Protein AF-A0A0K8PUD5-F1 (afdb_monomer)

Structure (mmCIF, N/CA/C/O backbone):
data_AF-A0A0K8PUD5-F1
#
_entry.id   AF-A0A0K8PUD5-F1
#
loop_
_atom_site.group_PDB
_atom_site.id
_atom_site.type_symbol
_atom_site.label_atom_id
_atom_site.label_alt_id
_atom_site.label_comp_id
_atom_site.label_asym_id
_atom_site.label_entity_id
_atom_site.label_seq_id
_atom_site.pdbx_PDB_ins_code
_atom_site.Cartn_x
_atom_site.Cartn_y
_atom_site.Cartn_z
_atom_site.occupancy
_atom_site.B_iso_or_equiv
_atom_site.auth_seq_id
_atom_site.auth_comp_id
_atom_site.auth_asym_id
_atom_site.auth_atom_id
_atom_site.pdbx_PDB_model_num
ATOM 1 N N . MET A 1 1 ? -32.420 -7.412 5.680 1.00 35.69 1 MET A N 1
ATOM 2 C CA . MET A 1 1 ? -32.741 -7.818 4.293 1.00 35.69 1 MET A CA 1
ATOM 3 C C . MET A 1 1 ? -31.419 -8.082 3.575 1.00 35.69 1 MET A C 1
ATOM 5 O O . MET A 1 1 ? -30.713 -7.140 3.247 1.00 35.69 1 MET A O 1
ATOM 9 N N . ILE A 1 2 ? -30.996 -9.346 3.476 1.00 44.19 2 ILE A N 1
ATOM 10 C CA . ILE A 1 2 ? -29.705 -9.722 2.874 1.00 44.19 2 ILE A CA 1
ATOM 11 C C . ILE A 1 2 ? -29.891 -9.688 1.358 1.00 44.19 2 ILE A C 1
ATOM 13 O O . ILE A 1 2 ? -30.544 -10.564 0.794 1.00 44.19 2 ILE A O 1
ATOM 17 N N . ALA A 1 3 ? -29.363 -8.659 0.698 1.00 46.91 3 ALA A N 1
ATOM 18 C CA . ALA A 1 3 ? -29.315 -8.616 -0.756 1.00 46.91 3 ALA A CA 1
ATOM 19 C C . ALA A 1 3 ? -28.459 -9.796 -1.248 1.00 46.91 3 ALA A C 1
ATOM 21 O O . ALA A 1 3 ? -27.243 -9.816 -1.041 1.00 46.91 3 ALA A O 1
ATOM 22 N N . ARG A 1 4 ? -29.089 -10.798 -1.876 1.00 49.91 4 ARG A N 1
ATOM 23 C CA . ARG A 1 4 ? -28.382 -11.832 -2.642 1.00 49.91 4 ARG A CA 1
ATOM 24 C C . ARG A 1 4 ? -27.640 -11.129 -3.778 1.00 49.91 4 ARG A C 1
ATOM 26 O O . ARG A 1 4 ? -28.233 -10.798 -4.800 1.00 49.91 4 ARG A O 1
ATOM 33 N N . ARG A 1 5 ? -26.349 -10.858 -3.577 1.00 53.59 5 ARG A N 1
ATOM 34 C CA . ARG A 1 5 ? -25.447 -10.393 -4.633 1.00 53.59 5 ARG A CA 1
ATOM 35 C C . ARG A 1 5 ? -25.451 -11.447 -5.746 1.00 53.59 5 ARG A C 1
ATOM 37 O O . ARG A 1 5 ? -25.218 -12.622 -5.474 1.00 53.59 5 ARG A O 1
ATOM 44 N N . GLY A 1 6 ? -25.814 -11.048 -6.965 1.00 50.56 6 GLY A N 1
ATOM 45 C CA . GLY A 1 6 ? -25.969 -11.968 -8.094 1.00 50.56 6 GLY A CA 1
ATOM 46 C C . GLY A 1 6 ? -24.663 -12.699 -8.449 1.00 50.56 6 GLY A C 1
ATOM 47 O O . GLY A 1 6 ? -23.579 -12.198 -8.127 1.00 50.56 6 GLY A O 1
ATOM 48 N N . PRO A 1 7 ? -24.741 -13.849 -9.147 1.00 56.31 7 PRO A N 1
ATOM 49 C CA . PRO A 1 7 ? -23.586 -14.699 -9.465 1.00 56.31 7 PRO A CA 1
ATOM 50 C C . PRO A 1 7 ? -22.467 -13.947 -10.202 1.00 56.31 7 PRO A C 1
ATOM 52 O O . PRO A 1 7 ? -21.293 -14.203 -9.963 1.00 56.31 7 PRO A O 1
ATOM 55 N N . LEU A 1 8 ? -22.819 -12.935 -10.998 1.00 53.00 8 LEU A N 1
ATOM 56 C CA . LEU A 1 8 ? -21.880 -12.094 -11.746 1.00 53.00 8 LEU A CA 1
ATOM 57 C C . LEU A 1 8 ? -20.898 -11.322 -10.840 1.00 53.00 8 LEU A C 1
ATOM 59 O O . LEU A 1 8 ? -19.728 -11.168 -11.180 1.00 53.00 8 LEU A O 1
ATOM 63 N N . THR A 1 9 ? -21.336 -10.894 -9.650 1.00 57.75 9 THR A N 1
ATOM 64 C CA . THR A 1 9 ? -20.465 -10.178 -8.693 1.00 57.75 9 THR A CA 1
ATOM 65 C C . THR A 1 9 ? -19.500 -11.094 -7.938 1.00 57.75 9 THR A C 1
ATOM 67 O O . THR A 1 9 ? -18.501 -10.612 -7.416 1.00 57.75 9 THR A O 1
ATOM 70 N N . ALA A 1 10 ? -19.772 -12.401 -7.893 1.00 61.88 10 ALA A N 1
ATOM 71 C CA . ALA A 1 10 ? -18.862 -13.401 -7.334 1.00 61.88 10 ALA A CA 1
ATOM 72 C C . ALA A 1 10 ? -17.928 -13.994 -8.404 1.00 61.88 10 ALA A C 1
ATOM 74 O O . ALA A 1 10 ? -16.842 -14.464 -8.085 1.00 61.88 10 ALA A O 1
ATOM 75 N N . GLN A 1 11 ? -18.348 -13.976 -9.672 1.00 76.69 11 GLN A N 1
ATOM 76 C CA . GLN A 1 11 ? -17.588 -14.547 -10.782 1.00 76.69 11 GLN A CA 1
ATOM 77 C C . GLN A 1 11 ? -16.503 -13.610 -11.312 1.00 76.69 11 GLN A C 1
ATOM 79 O O . GLN A 1 11 ? -15.467 -14.096 -11.745 1.00 76.69 11 GLN A O 1
ATOM 84 N N . TRP A 1 12 ? -16.674 -12.282 -11.279 1.00 86.38 12 TRP A N 1
ATOM 85 C CA . TRP A 1 12 ? -15.651 -11.390 -11.851 1.00 86.38 12 TRP A CA 1
ATOM 86 C C . TRP A 1 12 ? -14.292 -11.518 -11.140 1.00 86.38 12 TRP A C 1
ATOM 88 O O . TRP A 1 12 ? -13.259 -11.485 -11.804 1.00 86.38 12 TRP A O 1
ATOM 98 N N . THR A 1 13 ? -14.279 -11.745 -9.820 1.00 87.81 13 THR A N 1
ATOM 99 C CA . THR A 1 13 ? -13.032 -11.894 -9.052 1.00 87.81 13 THR A CA 1
ATOM 100 C C . THR A 1 13 ? -12.272 -13.170 -9.387 1.00 87.81 13 THR A C 1
ATOM 102 O O . THR A 1 13 ? -11.070 -13.224 -9.169 1.00 87.81 13 THR A O 1
ATOM 105 N N . THR A 1 14 ? -12.934 -14.193 -9.934 1.00 88.94 14 THR A N 1
ATOM 106 C CA . THR A 1 14 ? -12.268 -15.414 -10.407 1.00 88.94 14 THR A CA 1
ATOM 107 C C . THR A 1 14 ? -11.989 -15.360 -11.907 1.00 88.94 14 THR A C 1
ATOM 109 O O . THR A 1 14 ? -10.910 -15.753 -12.349 1.00 88.94 14 THR A O 1
ATOM 112 N N . LEU A 1 15 ? -12.914 -14.816 -12.701 1.00 91.19 15 LEU A N 1
ATOM 113 C CA . LEU A 1 15 ? -12.790 -14.713 -14.154 1.00 91.19 15 LEU A CA 1
ATOM 114 C C . LEU A 1 15 ? -11.669 -13.764 -14.582 1.00 91.19 15 LEU A C 1
ATOM 116 O O . LEU A 1 15 ? -10.918 -14.104 -15.490 1.00 91.19 15 LEU A O 1
ATOM 120 N N . VAL A 1 16 ? -11.528 -12.602 -13.938 1.00 93.38 16 VAL A N 1
ATOM 121 C CA . VAL A 1 16 ? -10.537 -11.596 -14.351 1.00 93.38 16 VAL A CA 1
ATOM 122 C C . VAL A 1 16 ? -9.094 -12.081 -14.143 1.00 93.38 16 VAL A C 1
ATOM 124 O O . VAL A 1 16 ? -8.326 -11.995 -15.100 1.00 93.38 16 VAL A O 1
ATOM 127 N N . PRO A 1 17 ? -8.700 -12.668 -12.993 1.00 93.62 17 PRO A N 1
ATOM 128 C CA . PRO A 1 17 ? -7.374 -13.276 -12.855 1.00 93.62 17 PRO A CA 1
ATOM 129 C C . PRO A 1 17 ? -7.138 -14.448 -13.814 1.00 93.62 17 PRO A C 1
ATOM 131 O O . PRO A 1 17 ? -6.045 -14.585 -14.357 1.00 93.62 17 PRO A O 1
ATOM 134 N N . SER A 1 18 ? -8.166 -15.267 -14.068 1.00 93.25 18 SER A N 1
ATOM 135 C CA . SER A 1 18 ? -8.077 -16.368 -15.039 1.00 93.25 18 SER A CA 1
ATOM 136 C C . SER A 1 18 ? -7.794 -15.837 -16.445 1.00 93.25 18 SER A C 1
ATOM 138 O O . SER A 1 18 ? -6.897 -16.319 -17.130 1.00 93.25 18 SER A O 1
ATOM 140 N N . LEU A 1 19 ? -8.530 -14.802 -16.858 1.00 93.62 19 LEU A N 1
ATOM 141 C CA . LEU A 1 19 ? -8.332 -14.117 -18.129 1.00 93.62 19 LEU A CA 1
ATOM 142 C C . LEU A 1 19 ? -6.942 -13.476 -18.205 1.00 93.62 19 LEU A C 1
ATOM 144 O O . LEU A 1 19 ? -6.293 -13.589 -19.239 1.00 93.62 19 LEU A O 1
ATOM 148 N N . ALA A 1 20 ? -6.469 -12.852 -17.121 1.00 93.25 20 ALA A N 1
ATOM 149 C CA . ALA A 1 20 ? -5.127 -12.279 -17.042 1.00 93.25 20 ALA A CA 1
ATOM 150 C C . ALA A 1 20 ? -4.046 -13.340 -17.292 1.00 93.25 20 ALA A C 1
ATOM 152 O O . ALA A 1 20 ? -3.143 -13.114 -18.094 1.00 93.25 20 ALA A O 1
ATOM 153 N N . ALA A 1 21 ? -4.173 -14.513 -16.664 1.00 93.81 21 ALA A N 1
ATOM 154 C CA . ALA A 1 21 ? -3.249 -15.627 -16.857 1.00 93.81 21 ALA A CA 1
ATOM 155 C C . ALA A 1 21 ? -3.286 -16.168 -18.295 1.00 93.81 21 ALA A C 1
ATOM 157 O O . ALA A 1 21 ? -2.239 -16.397 -18.897 1.00 93.81 21 ALA A O 1
ATOM 158 N N . VAL A 1 22 ? -4.480 -16.327 -18.872 1.00 93.94 22 VAL A N 1
ATOM 159 C CA . VAL A 1 22 ? -4.644 -16.772 -20.265 1.00 93.94 22 VAL A CA 1
ATOM 160 C C . VAL A 1 22 ? -4.024 -15.769 -21.238 1.00 93.94 22 VAL A C 1
ATOM 162 O O . VAL A 1 22 ? -3.255 -16.165 -22.112 1.00 93.94 22 VAL A O 1
ATOM 165 N N . LEU A 1 23 ? -4.313 -14.475 -21.075 1.00 92.56 23 LEU A N 1
ATOM 166 C CA . LEU A 1 23 ? -3.718 -13.423 -21.898 1.00 92.56 23 LEU A CA 1
ATOM 167 C C . LEU A 1 23 ? -2.199 -13.436 -21.781 1.00 92.56 23 LEU A C 1
ATOM 169 O O . LEU A 1 23 ? -1.539 -13.454 -22.812 1.00 92.56 23 LEU A O 1
ATOM 173 N N . LEU A 1 24 ? -1.661 -13.528 -20.561 1.00 91.69 24 LEU A N 1
ATOM 174 C CA . LEU A 1 24 ? -0.223 -13.594 -20.322 1.00 91.69 24 LEU A CA 1
ATOM 175 C C . LEU A 1 24 ? 0.437 -14.731 -21.111 1.00 91.69 24 LEU A C 1
ATOM 177 O O . LEU A 1 24 ? 1.449 -14.497 -21.763 1.00 91.69 24 LEU A O 1
ATOM 181 N N . VAL A 1 25 ? -0.153 -15.932 -21.115 1.00 93.62 25 VAL A N 1
ATOM 182 C CA . VAL A 1 25 ? 0.349 -17.081 -21.893 1.00 93.62 25 VAL A CA 1
ATOM 183 C C . VAL A 1 25 ? 0.370 -16.780 -23.394 1.00 93.62 25 VAL A C 1
ATOM 185 O O . VAL A 1 25 ? 1.332 -17.119 -24.082 1.00 93.62 25 VAL A O 1
ATOM 188 N N . PHE A 1 26 ? -0.669 -16.127 -23.919 1.00 91.19 26 PHE A N 1
ATOM 189 C CA . PHE A 1 26 ? -0.740 -15.777 -25.339 1.00 91.19 26 PHE A CA 1
ATOM 190 C C . PHE A 1 26 ? 0.126 -14.577 -25.726 1.00 91.19 26 PHE A C 1
ATOM 192 O O . PHE A 1 26 ? 0.452 -14.420 -26.900 1.00 91.19 26 PHE A O 1
ATOM 199 N N . THR A 1 27 ? 0.498 -13.715 -24.793 1.00 91.81 27 THR A N 1
ATOM 200 C CA . THR A 1 27 ? 1.292 -12.515 -25.087 1.00 91.81 27 THR A CA 1
ATOM 201 C C . THR A 1 27 ? 2.760 -12.663 -24.699 1.00 91.81 27 THR A C 1
ATOM 203 O O . THR A 1 27 ? 3.562 -11.792 -25.024 1.00 91.81 27 THR A O 1
ATOM 206 N N . TRP A 1 28 ? 3.130 -13.753 -24.022 1.00 91.50 28 TRP A N 1
ATOM 207 C CA . TRP A 1 28 ? 4.481 -13.970 -23.515 1.00 91.50 28 TRP A CA 1
ATOM 208 C C . TRP A 1 28 ? 5.531 -13.965 -24.632 1.00 91.50 28 TRP A C 1
ATOM 210 O O . TRP A 1 28 ? 5.442 -14.742 -25.583 1.00 91.50 28 TRP A O 1
ATOM 220 N N . GLY A 1 29 ? 6.547 -13.107 -24.493 1.00 86.44 29 GLY A N 1
ATOM 221 C CA . GLY A 1 29 ? 7.685 -13.033 -25.415 1.00 86.44 29 GLY A CA 1
ATOM 222 C C . GLY A 1 29 ? 7.343 -12.554 -26.830 1.00 86.44 29 GLY A C 1
ATOM 223 O O . GLY A 1 29 ? 8.089 -12.855 -27.759 1.00 86.44 29 GLY A O 1
ATOM 224 N N . ARG A 1 30 ? 6.213 -11.861 -27.017 1.00 89.81 30 ARG A N 1
ATOM 225 C CA . ARG A 1 30 ? 5.781 -11.317 -28.313 1.00 89.81 30 ARG A CA 1
ATOM 226 C C . ARG A 1 30 ? 5.793 -9.795 -28.293 1.00 89.81 30 ARG A C 1
ATOM 228 O O . ARG A 1 30 ? 5.431 -9.195 -27.285 1.00 89.81 30 ARG A O 1
ATOM 235 N N . ASP A 1 31 ? 6.118 -9.186 -29.429 1.00 87.81 31 ASP A N 1
ATOM 236 C CA . ASP A 1 31 ? 5.898 -7.757 -29.645 1.00 87.81 31 ASP A CA 1
ATOM 237 C C . ASP A 1 31 ? 4.404 -7.490 -29.837 1.00 87.81 31 ASP A C 1
ATOM 239 O O . ASP A 1 31 ? 3.742 -8.100 -30.683 1.00 87.81 31 ASP A O 1
ATOM 243 N N . LEU A 1 32 ? 3.855 -6.593 -29.020 1.00 90.25 32 LEU A N 1
ATOM 244 C CA . LEU A 1 32 ? 2.420 -6.337 -28.961 1.00 90.25 32 LEU A CA 1
ATOM 245 C C . LEU A 1 32 ? 2.106 -4.929 -29.469 1.00 90.25 32 LEU A C 1
ATOM 247 O O . LEU A 1 32 ? 2.787 -3.971 -29.096 1.00 90.25 32 LEU A O 1
ATOM 251 N N . PRO A 1 33 ? 1.034 -4.753 -30.260 1.00 93.12 33 PRO A N 1
ATOM 252 C CA . PRO A 1 33 ? 0.559 -3.422 -30.601 1.00 93.12 33 PRO A CA 1
ATOM 253 C C . PRO A 1 33 ? 0.046 -2.703 -29.343 1.00 93.12 33 PRO A C 1
ATOM 255 O O . PRO A 1 33 ? -0.484 -3.331 -28.422 1.00 93.12 33 PRO A O 1
ATOM 258 N N . ALA A 1 34 ? 0.127 -1.369 -29.332 1.00 92.81 34 ALA A N 1
ATOM 259 C CA . ALA A 1 34 ? -0.227 -0.538 -28.174 1.00 92.81 34 ALA A CA 1
ATOM 260 C C . ALA A 1 34 ? -1.638 -0.815 -27.614 1.00 92.81 34 ALA A C 1
ATOM 262 O O . ALA A 1 34 ? -1.847 -0.772 -26.404 1.00 92.81 34 ALA A O 1
ATOM 263 N N . ALA A 1 35 ? -2.599 -1.160 -28.479 1.00 93.56 35 ALA A N 1
ATOM 264 C CA . ALA A 1 35 ? -3.954 -1.525 -28.068 1.00 93.56 35 ALA A CA 1
ATOM 265 C C . ALA A 1 35 ? -3.999 -2.798 -27.201 1.00 93.56 35 ALA A C 1
ATOM 267 O O . ALA A 1 35 ? -4.754 -2.860 -26.232 1.00 93.56 35 ALA A O 1
ATOM 268 N N . VAL A 1 36 ? -3.173 -3.801 -27.517 1.00 91.69 36 VAL A N 1
ATOM 269 C CA . VAL A 1 36 ? -3.096 -5.051 -26.746 1.00 91.69 36 VAL A CA 1
ATOM 270 C C . VAL A 1 36 ? -2.387 -4.812 -25.416 1.00 91.69 36 VAL A C 1
ATOM 272 O O . VAL A 1 36 ? -2.846 -5.314 -24.395 1.00 91.69 36 VAL A O 1
ATOM 275 N N . VAL A 1 37 ? -1.346 -3.972 -25.395 1.00 92.00 37 VAL A N 1
ATOM 276 C CA . VAL A 1 37 ? -0.693 -3.545 -24.146 1.00 92.00 37 VAL A CA 1
ATOM 277 C C . VAL A 1 37 ? -1.686 -2.822 -23.232 1.00 92.00 37 VAL A C 1
ATOM 279 O O . VAL A 1 37 ? -1.794 -3.159 -22.057 1.00 92.00 37 VAL A O 1
ATOM 282 N N . ALA A 1 38 ? -2.474 -1.883 -23.765 1.00 93.81 38 ALA A N 1
ATOM 283 C CA . ALA A 1 38 ? -3.500 -1.185 -22.990 1.00 93.81 38 ALA A CA 1
ATOM 284 C C . ALA A 1 38 ? -4.546 -2.154 -22.409 1.00 93.81 38 ALA A C 1
ATOM 286 O O . ALA A 1 38 ? -4.901 -2.050 -21.234 1.00 93.81 38 ALA A O 1
ATOM 287 N N . LEU A 1 39 ? -4.994 -3.133 -23.203 1.00 94.00 39 LEU A N 1
ATOM 288 C CA . LEU A 1 39 ? -5.903 -4.181 -22.737 1.00 94.00 39 LEU A CA 1
ATOM 289 C C . LEU A 1 39 ? -5.279 -5.019 -21.612 1.00 94.00 39 LEU A C 1
ATOM 291 O O . LEU A 1 39 ? -5.932 -5.251 -20.596 1.00 94.00 39 LEU A O 1
ATOM 295 N N . MET A 1 40 ? -4.020 -5.441 -21.757 1.00 93.19 40 MET A N 1
ATOM 296 C CA . MET A 1 40 ? -3.307 -6.186 -20.717 1.00 93.19 40 MET A CA 1
ATOM 297 C C . MET A 1 40 ? -3.189 -5.387 -19.423 1.00 93.19 40 MET A C 1
ATOM 299 O O . MET A 1 40 ? -3.456 -5.931 -18.356 1.00 93.19 40 MET A O 1
ATOM 303 N N . THR A 1 41 ? -2.855 -4.098 -19.506 1.00 92.31 41 THR A N 1
ATOM 304 C CA . THR A 1 41 ? -2.772 -3.215 -18.336 1.00 92.31 41 THR A CA 1
ATOM 305 C C . THR A 1 41 ? -4.112 -3.128 -17.608 1.00 92.31 41 THR A C 1
ATOM 307 O O . THR A 1 41 ? -4.154 -3.233 -16.383 1.00 92.31 41 THR A O 1
ATOM 310 N N . LEU A 1 42 ? -5.222 -2.998 -18.342 1.00 95.44 42 LEU A N 1
ATOM 311 C CA . LEU A 1 42 ? -6.563 -2.974 -17.750 1.00 95.44 42 LEU A CA 1
ATOM 312 C C . LEU A 1 42 ? -6.927 -4.307 -17.085 1.00 95.44 42 LEU A C 1
ATOM 314 O O . LEU A 1 42 ? -7.478 -4.319 -15.983 1.00 95.44 42 LEU A O 1
ATOM 318 N N . VAL A 1 43 ? -6.601 -5.433 -17.723 1.00 95.50 43 VAL A N 1
ATOM 319 C CA . VAL A 1 43 ? -6.870 -6.765 -17.164 1.00 95.50 43 VAL A CA 1
ATOM 320 C C . VAL A 1 43 ? -5.989 -7.041 -15.941 1.00 95.50 43 VAL A C 1
ATOM 322 O O . VAL A 1 43 ? -6.488 -7.570 -14.948 1.00 95.50 43 VAL A O 1
ATOM 325 N N . LEU A 1 44 ? -4.719 -6.625 -15.960 1.00 93.88 44 LEU A N 1
ATOM 326 C CA . LEU A 1 44 ? -3.816 -6.694 -14.810 1.00 93.88 44 LEU A CA 1
ATOM 327 C C . LEU A 1 44 ? -4.348 -5.859 -13.641 1.00 93.88 44 LEU A C 1
ATOM 329 O O . LEU A 1 44 ? -4.423 -6.360 -12.521 1.00 93.88 44 LEU A O 1
ATOM 333 N N . ALA A 1 45 ? -4.782 -4.621 -13.899 1.00 94.69 45 ALA A N 1
ATOM 334 C CA . ALA A 1 45 ? -5.405 -3.777 -12.882 1.00 94.69 45 ALA A CA 1
ATOM 335 C C . ALA A 1 45 ? -6.651 -4.453 -12.286 1.00 94.69 45 ALA A C 1
ATOM 337 O O . ALA A 1 45 ? -6.815 -4.502 -11.067 1.00 94.69 45 ALA A O 1
ATOM 338 N N . GLY A 1 46 ? -7.494 -5.055 -13.128 1.00 95.00 46 GLY A N 1
ATOM 339 C CA . GLY A 1 46 ? -8.641 -5.843 -12.680 1.00 95.00 46 GLY A CA 1
ATOM 340 C C . GLY A 1 46 ? -8.253 -7.061 -11.830 1.00 95.00 46 GLY A C 1
ATOM 341 O O . GLY A 1 46 ? -8.912 -7.341 -10.830 1.00 95.00 46 GLY A O 1
ATOM 342 N N . ALA A 1 47 ? -7.173 -7.764 -12.182 1.00 95.38 47 ALA A N 1
ATOM 343 C CA . ALA A 1 47 ? -6.673 -8.910 -11.422 1.00 95.38 47 ALA A CA 1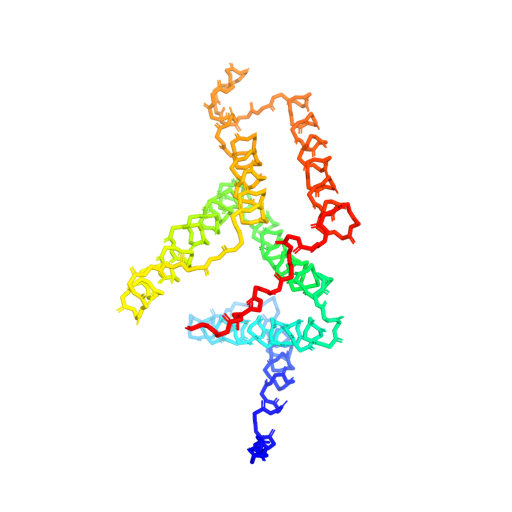
ATOM 344 C C . ALA A 1 47 ? -6.124 -8.489 -10.049 1.00 95.38 47 ALA A C 1
ATOM 346 O O . ALA A 1 47 ? -6.396 -9.158 -9.052 1.00 95.38 47 ALA A O 1
ATOM 347 N N . VAL A 1 48 ? -5.431 -7.348 -9.976 1.00 95.12 48 VAL A N 1
ATOM 348 C CA . VAL A 1 48 ? -4.988 -6.743 -8.710 1.00 95.12 48 VAL A CA 1
ATOM 349 C C . VAL A 1 48 ? -6.189 -6.386 -7.832 1.00 95.12 48 VAL A C 1
ATOM 351 O O . VAL A 1 48 ? -6.222 -6.764 -6.662 1.00 95.12 48 VAL A O 1
ATOM 354 N N . LEU A 1 49 ? -7.217 -5.738 -8.389 1.00 94.88 49 LEU A N 1
ATOM 355 C CA . LEU A 1 49 ? -8.443 -5.413 -7.647 1.00 94.88 49 LEU A CA 1
ATOM 356 C C . LEU A 1 49 ? -9.168 -6.671 -7.146 1.00 94.88 49 LEU A C 1
ATOM 358 O O . LEU A 1 49 ? -9.662 -6.691 -6.018 1.00 94.88 49 LEU A O 1
ATOM 362 N N . ALA A 1 50 ? -9.203 -7.737 -7.948 1.00 94.94 50 ALA A N 1
ATOM 363 C CA . ALA A 1 50 ? -9.756 -9.023 -7.534 1.00 94.94 50 ALA A CA 1
ATOM 364 C C . ALA A 1 50 ? -8.951 -9.657 -6.384 1.00 94.94 50 ALA A C 1
ATOM 366 O O . ALA A 1 50 ? -9.541 -10.148 -5.419 1.00 94.94 50 ALA A O 1
ATOM 367 N N . ALA A 1 51 ? -7.616 -9.602 -6.442 1.00 94.69 51 ALA A N 1
ATOM 368 C CA . ALA A 1 51 ? -6.742 -10.095 -5.379 1.00 94.69 51 ALA A CA 1
ATOM 369 C C . ALA A 1 51 ? -6.942 -9.321 -4.064 1.00 94.69 51 ALA A C 1
ATOM 371 O O . ALA A 1 51 ? -7.117 -9.938 -3.011 1.00 94.69 51 ALA A O 1
ATOM 372 N N . VAL A 1 52 ? -7.014 -7.986 -4.123 1.00 95.06 52 VAL A N 1
ATOM 373 C CA . VAL A 1 52 ? -7.318 -7.141 -2.954 1.00 95.06 52 VAL A CA 1
ATOM 374 C C . VAL A 1 52 ? -8.706 -7.465 -2.399 1.00 95.06 52 VAL A C 1
ATOM 376 O O . VAL A 1 52 ? -8.863 -7.612 -1.188 1.00 95.06 52 VAL A O 1
ATOM 379 N N . HIS A 1 53 ? -9.706 -7.682 -3.257 1.00 93.88 53 HIS A N 1
ATOM 380 C CA . HIS A 1 53 ? -11.037 -8.085 -2.803 1.00 93.88 53 HIS A CA 1
ATOM 381 C C . HIS A 1 53 ? -11.019 -9.422 -2.049 1.00 93.88 53 HIS A C 1
ATOM 383 O O . HIS A 1 53 ? -11.662 -9.558 -1.005 1.00 93.88 53 HIS A O 1
ATOM 389 N N . HIS A 1 54 ? -10.271 -10.412 -2.542 1.00 92.88 54 HIS A N 1
ATOM 390 C CA . HIS A 1 54 ? -10.084 -11.676 -1.832 1.00 92.88 54 HIS A CA 1
ATOM 391 C C . HIS A 1 54 ? -9.395 -11.467 -0.480 1.00 92.88 54 HIS A C 1
ATOM 393 O O . HIS A 1 54 ? -9.872 -12.002 0.524 1.00 92.88 54 HIS A O 1
ATOM 399 N N . ALA A 1 55 ? -8.348 -10.642 -0.430 1.00 94.62 55 ALA A N 1
ATOM 400 C CA . ALA A 1 55 ? -7.669 -10.293 0.813 1.00 94.62 55 ALA A CA 1
ATOM 401 C C . ALA A 1 55 ? -8.618 -9.631 1.822 1.00 94.62 55 ALA A C 1
ATOM 403 O O . ALA A 1 55 ? -8.636 -10.020 2.986 1.00 94.62 55 ALA A O 1
ATOM 404 N N . GLU A 1 56 ? -9.482 -8.712 1.386 1.00 94.12 56 GLU A N 1
ATOM 405 C CA . GLU A 1 56 ? -10.498 -8.106 2.251 1.00 94.12 56 GLU A CA 1
ATOM 406 C C . GLU A 1 56 ? -11.521 -9.120 2.774 1.00 94.12 56 GLU A C 1
ATOM 408 O O . GLU A 1 56 ? -11.956 -9.039 3.924 1.00 94.12 56 GLU A O 1
ATOM 413 N N . VAL A 1 57 ? -11.960 -10.066 1.937 1.00 94.00 57 VAL A N 1
ATOM 414 C CA . VAL A 1 57 ? -12.890 -11.121 2.370 1.00 94.00 57 VAL A CA 1
ATOM 415 C C . VAL A 1 57 ? -12.246 -11.976 3.458 1.00 94.00 57 VAL A C 1
ATOM 417 O O . VAL A 1 57 ? -12.915 -12.296 4.444 1.00 94.00 57 VAL A O 1
ATOM 420 N N . VAL A 1 58 ? -10.965 -12.320 3.305 1.00 94.25 58 VAL A N 1
ATOM 421 C CA . VAL A 1 58 ? -10.207 -13.048 4.329 1.00 94.25 58 VAL A CA 1
ATOM 422 C C . VAL A 1 58 ? -10.046 -12.185 5.579 1.00 94.25 58 VAL A C 1
ATOM 424 O O . VAL A 1 58 ? -10.382 -12.643 6.666 1.00 94.25 58 VAL A O 1
ATOM 427 N N . ALA A 1 59 ? -9.646 -10.922 5.437 1.00 93.50 59 ALA A N 1
ATOM 428 C CA . ALA A 1 59 ? -9.482 -9.982 6.542 1.00 93.50 59 ALA A CA 1
ATOM 429 C C . ALA A 1 59 ? -10.756 -9.843 7.387 1.00 93.50 59 ALA A C 1
ATOM 431 O O . ALA A 1 59 ? -10.708 -9.937 8.613 1.00 93.50 59 ALA A O 1
ATOM 432 N N . ARG A 1 60 ? -11.919 -9.710 6.734 1.00 93.31 60 ARG A N 1
ATOM 433 C CA . ARG A 1 60 ? -13.221 -9.647 7.418 1.00 93.31 60 ARG A CA 1
ATOM 434 C C . ARG A 1 60 ? -13.567 -10.932 8.165 1.00 93.31 60 ARG A C 1
ATOM 436 O O . ARG A 1 60 ? -14.232 -10.863 9.190 1.00 93.31 60 ARG A O 1
ATOM 443 N N . ARG A 1 61 ? -13.152 -12.096 7.655 1.00 92.81 61 ARG A N 1
ATOM 444 C CA . ARG A 1 61 ? -13.363 -13.386 8.334 1.00 92.81 61 ARG A CA 1
ATOM 445 C C . ARG A 1 61 ? -12.411 -13.593 9.506 1.00 92.81 61 ARG A C 1
ATOM 447 O O . ARG A 1 61 ? -12.799 -14.230 10.474 1.00 92.81 61 ARG A O 1
ATOM 454 N N . VAL A 1 62 ? -11.189 -13.080 9.401 1.00 93.69 62 VAL A N 1
ATOM 455 C CA . VAL A 1 62 ? -10.176 -13.160 10.458 1.00 93.69 62 VAL A CA 1
ATOM 456 C C . VAL A 1 62 ? -10.528 -12.234 11.629 1.00 93.69 62 VAL A C 1
ATOM 458 O O . VAL A 1 62 ? -10.313 -12.609 12.777 1.00 93.69 62 VAL A O 1
ATOM 461 N N . GLY A 1 63 ? -11.122 -11.068 11.353 1.00 89.31 63 GLY A N 1
ATOM 462 C CA . GLY A 1 63 ? -11.491 -10.088 12.377 1.00 89.31 63 GLY A CA 1
ATOM 463 C C . GLY A 1 63 ? -10.295 -9.280 12.890 1.00 89.31 63 GLY A C 1
ATOM 464 O O . GLY A 1 63 ? -9.137 -9.613 12.645 1.00 89.31 63 GLY A O 1
ATOM 465 N N . GLU A 1 64 ? -10.559 -8.168 13.569 1.00 89.25 64 GLU A N 1
ATOM 466 C CA . GLU A 1 64 ? -9.507 -7.271 14.062 1.00 89.25 64 GLU A CA 1
ATOM 467 C C . GLU A 1 64 ? -8.842 -7.803 15.346 1.00 89.25 64 GLU A C 1
ATOM 469 O O . GLU A 1 64 ? -9.511 -8.444 16.160 1.00 89.25 64 GLU A O 1
ATOM 474 N N . PRO A 1 65 ? -7.526 -7.566 15.544 1.00 87.44 65 PRO A N 1
ATOM 475 C CA . PRO A 1 65 ? -6.621 -6.743 14.721 1.00 87.44 65 PRO A CA 1
ATOM 476 C C . PRO A 1 65 ? -5.963 -7.488 13.540 1.00 87.44 65 PRO A C 1
ATOM 478 O O . PRO A 1 65 ? -5.406 -6.865 12.637 1.00 87.44 65 PRO A O 1
ATOM 481 N N . PHE A 1 66 ? -6.032 -8.821 13.508 1.00 89.06 66 PHE A N 1
ATOM 482 C CA . PHE A 1 66 ? -5.311 -9.647 12.530 1.00 89.06 66 PHE A CA 1
ATOM 483 C C . PHE A 1 66 ? -5.804 -9.477 11.088 1.00 89.06 66 PHE A C 1
ATOM 485 O O . PHE A 1 66 ? -5.017 -9.587 10.152 1.00 89.06 66 PHE A O 1
ATOM 492 N N . GLY A 1 67 ? -7.080 -9.156 10.885 1.00 90.81 67 GLY A N 1
ATOM 493 C CA . GLY A 1 67 ? -7.642 -8.875 9.567 1.00 90.81 67 GLY A CA 1
ATOM 494 C C . GLY A 1 67 ? -6.974 -7.675 8.894 1.00 90.81 67 GLY A C 1
ATOM 495 O O . GLY A 1 67 ? -6.663 -7.737 7.706 1.00 90.81 67 GLY A O 1
ATOM 496 N N . CYS A 1 68 ? -6.668 -6.622 9.661 1.00 91.06 68 CYS A N 1
ATOM 497 C CA . CYS A 1 68 ? -5.922 -5.463 9.165 1.00 91.06 68 CYS A CA 1
ATOM 498 C C . CYS A 1 68 ? -4.515 -5.869 8.692 1.00 91.06 68 CYS A C 1
ATOM 500 O O . CYS A 1 68 ? -4.099 -5.478 7.603 1.00 91.06 68 CYS A O 1
ATOM 502 N N . LEU A 1 69 ? -3.823 -6.727 9.451 1.00 92.31 69 LEU A N 1
ATOM 503 C CA . LEU A 1 69 ? -2.510 -7.258 9.067 1.00 92.31 69 LEU A CA 1
ATOM 504 C C . LEU A 1 69 ? -2.564 -8.123 7.809 1.00 92.31 69 LEU A C 1
ATOM 506 O O . LEU A 1 69 ? -1.718 -7.969 6.935 1.00 92.31 69 LEU A O 1
ATOM 510 N N . VAL A 1 70 ? -3.559 -9.006 7.690 1.00 94.50 70 VAL A N 1
ATOM 511 C CA . VAL A 1 70 ? -3.735 -9.843 6.493 1.00 94.50 70 VAL A CA 1
ATOM 512 C C . VAL A 1 70 ? -3.927 -8.977 5.250 1.00 94.50 70 VAL A C 1
ATOM 514 O O . VAL A 1 70 ? -3.292 -9.229 4.228 1.00 94.50 70 VAL A O 1
ATOM 517 N N . LEU A 1 71 ? -4.764 -7.938 5.339 1.00 93.94 71 LEU A N 1
ATOM 518 C CA . LEU A 1 71 ? -4.974 -7.008 4.233 1.00 93.94 71 LEU A CA 1
ATOM 519 C C . LEU A 1 71 ? -3.690 -6.239 3.893 1.00 93.94 71 LEU A C 1
ATOM 521 O O . LEU A 1 71 ? -3.325 -6.160 2.722 1.00 93.94 71 LEU A O 1
ATOM 525 N N . ALA A 1 72 ? -2.987 -5.722 4.906 1.00 93.12 72 ALA A N 1
ATOM 526 C CA . ALA A 1 72 ? -1.737 -4.993 4.717 1.00 93.12 72 ALA A CA 1
ATOM 527 C C . ALA A 1 72 ? -0.672 -5.861 4.030 1.00 93.12 72 ALA A C 1
ATOM 529 O O . ALA A 1 72 ? -0.077 -5.427 3.050 1.00 93.12 72 ALA A O 1
ATOM 530 N N . ILE A 1 73 ? -0.483 -7.102 4.488 1.00 94.38 73 ILE A N 1
ATOM 531 C CA . ILE A 1 73 ? 0.472 -8.053 3.899 1.00 94.38 73 ILE A CA 1
ATOM 532 C C . ILE A 1 73 ? 0.090 -8.400 2.456 1.00 94.38 73 ILE A C 1
ATOM 534 O O . ILE A 1 73 ? 0.953 -8.479 1.588 1.00 94.38 73 ILE A O 1
ATOM 538 N N . ALA A 1 74 ? -1.197 -8.598 2.166 1.00 95.19 74 ALA A N 1
ATOM 539 C CA . ALA A 1 74 ? -1.630 -8.899 0.806 1.00 95.19 74 ALA A CA 1
ATOM 540 C C . ALA A 1 74 ? -1.329 -7.744 -0.163 1.00 95.19 74 ALA A C 1
ATOM 542 O O . ALA A 1 74 ? -0.807 -7.976 -1.253 1.00 95.19 74 ALA A O 1
ATOM 543 N N . VAL A 1 75 ? -1.623 -6.503 0.240 1.00 93.56 75 VAL A N 1
ATOM 544 C CA . VAL A 1 75 ? -1.356 -5.314 -0.583 1.00 93.56 75 VAL A CA 1
ATOM 545 C C . VAL A 1 75 ? 0.147 -5.107 -0.779 1.00 93.56 75 VAL A C 1
ATOM 547 O O . VAL A 1 75 ? 0.573 -4.867 -1.908 1.00 93.56 75 VAL A O 1
ATOM 550 N N . THR A 1 76 ? 0.963 -5.274 0.266 1.00 93.38 76 THR A N 1
ATOM 551 C CA . THR A 1 76 ? 2.421 -5.118 0.146 1.00 93.38 76 THR A CA 1
ATOM 552 C C . THR A 1 76 ? 3.057 -6.202 -0.716 1.00 93.38 76 THR A C 1
ATOM 554 O O . THR A 1 76 ? 3.978 -5.901 -1.465 1.00 93.38 76 THR A O 1
ATOM 557 N N . ILE A 1 77 ? 2.562 -7.445 -0.688 1.00 95.50 77 ILE A N 1
ATOM 558 C CA . ILE A 1 77 ? 3.037 -8.498 -1.602 1.00 95.50 77 ILE A CA 1
ATOM 559 C C . ILE A 1 77 ? 2.787 -8.100 -3.060 1.00 95.50 77 ILE A C 1
ATOM 561 O O . ILE A 1 77 ? 3.680 -8.255 -3.891 1.00 95.50 77 ILE A O 1
ATOM 565 N N . ILE A 1 78 ? 1.600 -7.570 -3.374 1.00 93.62 78 ILE A N 1
ATOM 566 C CA . ILE A 1 78 ? 1.271 -7.115 -4.732 1.00 93.62 78 ILE A CA 1
ATOM 567 C C . ILE A 1 78 ? 2.188 -5.956 -5.141 1.00 93.62 78 ILE A C 1
ATOM 569 O O . ILE A 1 78 ? 2.765 -5.979 -6.227 1.00 93.62 78 ILE A O 1
ATOM 573 N N . GLU A 1 79 ? 2.350 -4.963 -4.270 1.00 93.19 79 GLU A N 1
ATOM 574 C CA . GLU A 1 79 ? 3.197 -3.796 -4.519 1.00 93.19 79 GLU A CA 1
ATOM 575 C C . GLU A 1 79 ? 4.666 -4.188 -4.736 1.00 93.19 79 GLU A C 1
ATOM 577 O O . GLU A 1 79 ? 5.267 -3.817 -5.744 1.00 93.19 79 GLU A O 1
ATOM 582 N N . VAL A 1 80 ? 5.231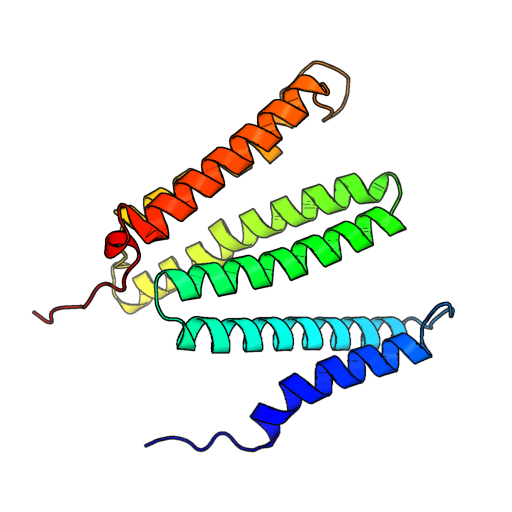 -5.009 -3.845 1.00 93.00 80 VAL A N 1
ATOM 583 C CA . VAL A 1 80 ? 6.617 -5.485 -3.948 1.00 93.00 80 VAL A CA 1
ATOM 584 C C . VAL A 1 80 ? 6.812 -6.339 -5.198 1.00 93.00 80 VAL A C 1
ATOM 586 O O . VAL A 1 80 ? 7.833 -6.190 -5.863 1.00 93.00 80 VAL A O 1
ATOM 589 N N . ALA A 1 81 ? 5.851 -7.189 -5.574 1.00 92.56 81 ALA A N 1
ATOM 590 C CA . ALA A 1 81 ? 5.943 -7.973 -6.806 1.00 92.56 81 ALA A CA 1
ATOM 5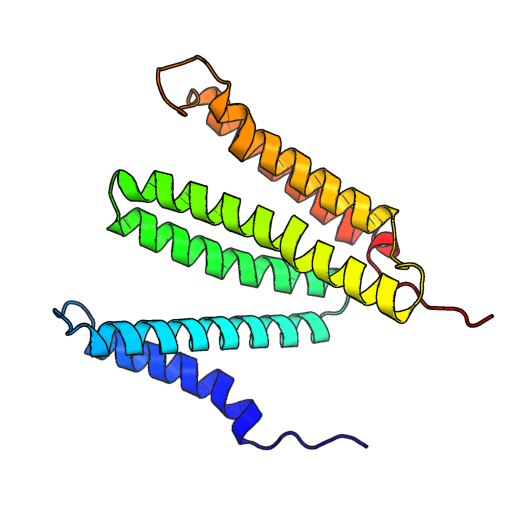91 C C . ALA A 1 81 ? 6.019 -7.080 -8.058 1.00 92.56 81 ALA A C 1
ATOM 593 O O . ALA A 1 81 ? 6.833 -7.338 -8.949 1.00 92.56 81 ALA A O 1
ATOM 594 N N . LEU A 1 82 ? 5.224 -6.005 -8.113 1.00 90.44 82 LEU A N 1
ATOM 595 C CA . LEU A 1 82 ? 5.269 -5.030 -9.208 1.00 90.44 82 LEU A CA 1
ATOM 596 C C . LEU A 1 82 ? 6.594 -4.256 -9.227 1.00 90.44 82 LEU A C 1
ATOM 598 O O . LEU A 1 82 ? 7.198 -4.115 -10.289 1.00 90.44 82 LEU A O 1
ATOM 602 N N . ILE A 1 83 ? 7.081 -3.819 -8.061 1.00 90.44 83 ILE A N 1
ATOM 603 C CA . ILE A 1 83 ? 8.375 -3.134 -7.932 1.00 90.44 83 ILE A CA 1
ATOM 604 C C . ILE A 1 83 ? 9.524 -4.045 -8.375 1.00 90.44 83 ILE A C 1
ATOM 606 O O . ILE A 1 83 ? 10.365 -3.626 -9.165 1.00 90.44 83 ILE A O 1
ATOM 610 N N . VAL A 1 84 ? 9.561 -5.296 -7.910 1.00 90.81 84 VAL A N 1
ATOM 611 C CA . VAL A 1 84 ? 10.604 -6.265 -8.282 1.00 90.81 84 VAL A CA 1
ATOM 612 C C . VAL A 1 84 ? 10.577 -6.542 -9.782 1.00 90.81 84 VAL A C 1
ATOM 614 O O . VAL A 1 84 ? 11.634 -6.577 -10.404 1.00 90.81 84 VAL A O 1
ATOM 617 N N . THR A 1 85 ? 9.388 -6.675 -10.377 1.00 88.19 85 THR A N 1
ATOM 618 C CA . THR A 1 85 ? 9.244 -6.859 -11.831 1.00 88.19 85 THR A CA 1
ATOM 619 C C . THR A 1 85 ? 9.804 -5.657 -12.593 1.00 88.19 85 THR A C 1
ATOM 621 O O . THR A 1 85 ? 10.586 -5.820 -13.524 1.00 88.19 85 THR A O 1
ATOM 624 N N . LEU A 1 86 ? 9.476 -4.442 -12.149 1.00 87.06 86 LEU A N 1
ATOM 625 C CA . LEU A 1 86 ? 9.984 -3.205 -12.737 1.0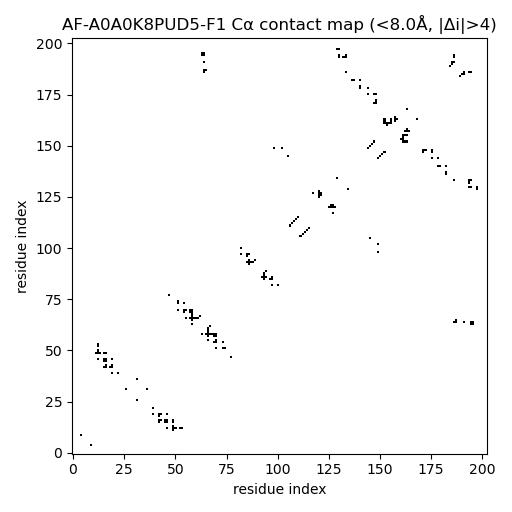0 87.06 86 LEU A CA 1
ATOM 626 C C . LEU A 1 86 ? 11.504 -3.062 -12.596 1.00 87.06 86 LEU A C 1
ATOM 628 O O . LEU A 1 86 ? 12.169 -2.594 -13.515 1.00 87.06 86 LEU A O 1
ATOM 632 N N . MET A 1 87 ? 12.064 -3.457 -11.453 1.00 86.94 87 MET A N 1
ATOM 633 C CA . MET A 1 87 ? 13.508 -3.418 -11.219 1.00 86.94 87 MET A CA 1
ATOM 634 C C . MET A 1 87 ? 14.259 -4.476 -12.028 1.00 86.94 87 MET A C 1
ATOM 636 O O . MET A 1 87 ? 15.377 -4.212 -12.463 1.00 86.94 87 MET A O 1
ATOM 640 N N . ALA A 1 88 ? 13.659 -5.650 -12.234 1.00 87.31 88 ALA A N 1
ATOM 641 C CA . ALA A 1 88 ? 14.244 -6.712 -13.044 1.00 87.31 88 ALA A CA 1
ATOM 642 C C . ALA A 1 88 ? 14.330 -6.324 -14.530 1.00 87.31 88 ALA A C 1
ATOM 644 O O . ALA A 1 88 ? 15.299 -6.685 -15.191 1.00 87.31 88 ALA A O 1
ATOM 645 N N . ASP A 1 89 ? 13.348 -5.569 -15.031 1.00 82.00 89 ASP A N 1
ATOM 646 C CA . ASP A 1 89 ? 13.252 -5.181 -16.446 1.00 82.00 89 ASP A CA 1
ATOM 647 C C . ASP A 1 89 ? 13.879 -3.798 -16.743 1.00 82.00 89 ASP A C 1
ATOM 649 O O . ASP A 1 89 ? 14.403 -3.543 -17.825 1.00 82.00 89 ASP A O 1
ATOM 653 N N . GLY A 1 90 ? 13.867 -2.881 -15.768 1.00 69.50 90 GLY A N 1
ATOM 654 C CA . GLY A 1 90 ? 14.145 -1.452 -15.966 1.00 69.50 90 GLY A CA 1
ATOM 655 C C . GLY A 1 90 ? 15.609 -0.993 -15.884 1.00 69.50 90 GLY A C 1
ATOM 656 O O . GLY A 1 90 ? 15.861 0.213 -15.997 1.00 69.50 90 GLY A O 1
ATOM 657 N N . GLY A 1 91 ? 16.574 -1.894 -15.660 1.00 73.06 91 GLY A N 1
ATOM 658 C CA . GLY A 1 91 ? 18.000 -1.551 -15.514 1.00 73.06 91 GLY A CA 1
ATOM 659 C C . GLY A 1 91 ? 18.258 -0.450 -14.469 1.00 73.06 91 GLY A C 1
ATOM 660 O O . GLY A 1 91 ? 17.568 -0.377 -13.451 1.00 73.06 91 GLY A O 1
ATOM 661 N N . ASP A 1 92 ? 19.201 0.464 -14.730 1.00 69.19 92 ASP A N 1
ATOM 662 C CA . ASP A 1 92 ? 19.556 1.556 -13.796 1.00 69.19 92 ASP A CA 1
ATOM 663 C C . ASP A 1 92 ? 18.380 2.500 -13.469 1.00 69.19 92 ASP A C 1
ATOM 665 O O . ASP A 1 92 ? 18.302 3.054 -12.370 1.00 69.19 92 ASP A O 1
ATOM 669 N N . LYS A 1 93 ? 17.412 2.654 -14.387 1.00 72.62 93 LYS A N 1
ATOM 670 C CA . LYS A 1 93 ? 16.191 3.453 -14.159 1.00 72.62 93 LYS A CA 1
ATOM 671 C C . LYS A 1 93 ? 15.192 2.747 -13.236 1.00 72.62 93 LYS A C 1
ATOM 673 O O . LYS A 1 93 ? 14.380 3.412 -12.590 1.00 72.62 93 LYS A O 1
ATOM 678 N N . GLY A 1 94 ? 15.253 1.418 -13.138 1.00 76.00 94 GLY A N 1
ATOM 679 C CA . GLY A 1 94 ? 14.362 0.620 -12.294 1.00 76.00 94 GLY A CA 1
ATOM 680 C C . GLY A 1 94 ? 14.471 0.987 -10.812 1.00 76.00 94 GLY A C 1
ATOM 681 O O . GLY A 1 94 ? 13.457 1.073 -10.123 1.00 76.00 94 GLY A O 1
ATOM 682 N N . SER A 1 95 ? 15.681 1.302 -10.336 1.00 76.88 95 SER A N 1
ATOM 683 C CA . SER A 1 95 ? 15.926 1.708 -8.943 1.00 76.88 95 SER A CA 1
ATOM 684 C C . SER A 1 95 ? 15.253 3.041 -8.589 1.00 76.88 95 SER A C 1
ATOM 686 O O . SER A 1 95 ? 14.606 3.167 -7.546 1.00 76.88 95 SER A O 1
ATOM 688 N N . THR A 1 96 ? 15.334 4.036 -9.481 1.00 80.19 96 THR A N 1
ATOM 689 C CA . THR A 1 96 ? 14.66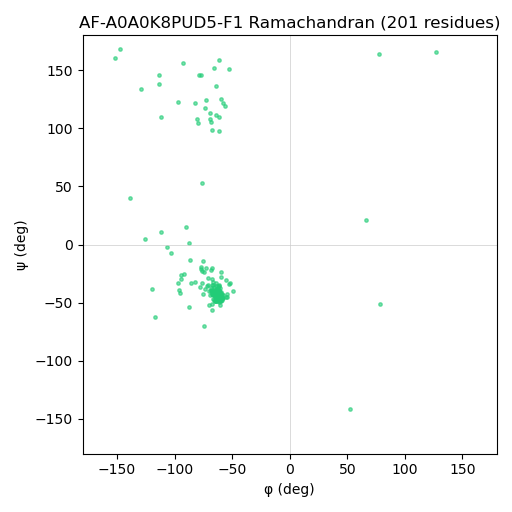7 5.328 -9.263 1.00 80.19 96 THR A CA 1
ATOM 690 C C . THR A 1 96 ? 13.149 5.190 -9.297 1.00 80.19 96 THR A C 1
ATOM 692 O O . THR A 1 96 ? 12.479 5.715 -8.412 1.00 80.19 96 THR A O 1
ATOM 695 N N . LEU A 1 97 ? 12.602 4.414 -10.242 1.00 84.88 97 LEU A N 1
ATOM 696 C CA . LEU A 1 97 ? 11.157 4.186 -10.323 1.00 84.88 97 LEU A CA 1
ATOM 697 C C . LEU A 1 97 ? 10.619 3.412 -9.106 1.00 84.88 97 LEU A C 1
ATOM 699 O O . LEU A 1 97 ? 9.525 3.711 -8.625 1.00 84.88 97 LEU A O 1
ATOM 703 N N . ALA A 1 98 ? 11.379 2.449 -8.579 1.00 84.25 98 ALA A N 1
ATOM 704 C CA . ALA A 1 98 ? 11.023 1.728 -7.358 1.00 84.25 98 ALA A CA 1
ATOM 705 C C . ALA A 1 98 ? 10.890 2.679 -6.161 1.00 84.25 98 ALA A C 1
ATOM 707 O O . ALA A 1 98 ? 9.883 2.660 -5.452 1.00 84.25 98 ALA A O 1
ATOM 708 N N . ARG A 1 99 ? 11.876 3.565 -5.972 1.00 85.31 99 ARG A N 1
ATOM 709 C CA . ARG A 1 99 ? 11.846 4.577 -4.910 1.00 85.31 99 ARG A CA 1
ATOM 710 C C . ARG A 1 99 ? 10.660 5.528 -5.077 1.00 85.31 99 ARG A C 1
ATOM 712 O O . ARG A 1 99 ? 9.954 5.798 -4.107 1.00 85.31 99 ARG A O 1
ATOM 719 N N . ASP A 1 100 ? 10.429 6.010 -6.294 1.00 89.00 100 ASP A N 1
ATOM 720 C CA . ASP A 1 100 ? 9.357 6.963 -6.586 1.00 89.00 100 ASP A CA 1
ATOM 721 C C . ASP A 1 100 ? 7.964 6.330 -6.382 1.00 89.00 100 ASP A C 1
ATOM 723 O O . ASP A 1 100 ? 7.047 7.002 -5.910 1.00 89.00 100 ASP A O 1
ATOM 727 N N . THR A 1 101 ? 7.820 5.021 -6.628 1.00 90.88 101 THR A N 1
ATOM 728 C CA . THR A 1 101 ? 6.587 4.259 -6.347 1.00 90.88 101 THR A CA 1
ATOM 729 C C . THR A 1 101 ? 6.282 4.216 -4.849 1.00 90.88 101 THR A C 1
ATOM 731 O O . THR A 1 101 ? 5.164 4.529 -4.440 1.00 90.88 101 THR A O 1
ATOM 734 N N . VAL A 1 102 ? 7.281 3.916 -4.012 1.00 90.38 102 VAL A N 1
ATOM 735 C CA . VAL A 1 102 ? 7.109 3.892 -2.547 1.00 90.38 102 VAL A CA 1
ATOM 736 C C . VAL A 1 102 ? 6.812 5.296 -2.003 1.00 90.38 102 VAL A C 1
ATOM 738 O O . VAL A 1 102 ? 5.947 5.458 -1.140 1.00 90.38 102 VAL A O 1
ATOM 741 N N . PHE A 1 103 ? 7.468 6.337 -2.532 1.00 90.06 103 PHE A N 1
ATOM 742 C CA . PHE A 1 103 ? 7.130 7.727 -2.201 1.00 90.06 103 PHE A CA 1
ATOM 743 C C . PHE A 1 103 ? 5.676 8.057 -2.551 1.00 90.06 103 PHE A C 1
ATOM 745 O O . PHE A 1 103 ? 4.963 8.639 -1.729 1.00 90.06 103 PHE A O 1
ATOM 752 N N . ALA A 1 104 ? 5.220 7.671 -3.746 1.00 93.50 104 ALA A N 1
ATOM 753 C CA . ALA A 1 104 ? 3.842 7.879 -4.167 1.00 93.50 104 ALA A CA 1
ATOM 754 C C . ALA A 1 104 ? 2.854 7.146 -3.247 1.00 93.50 104 ALA A C 1
ATOM 756 O O . ALA A 1 104 ? 1.861 7.747 -2.838 1.00 93.50 104 ALA A O 1
ATOM 757 N N . ALA A 1 105 ? 3.146 5.905 -2.849 1.00 92.62 105 ALA A N 1
ATOM 758 C CA . ALA A 1 105 ? 2.305 5.129 -1.937 1.00 92.62 105 ALA A CA 1
ATOM 759 C C . ALA A 1 105 ? 2.121 5.822 -0.576 1.00 92.62 105 ALA A C 1
ATOM 761 O O . ALA A 1 105 ? 0.989 5.965 -0.097 1.00 92.62 105 ALA A O 1
ATOM 762 N N . VAL A 1 106 ? 3.208 6.333 0.018 1.00 92.62 106 VAL A N 1
ATOM 763 C CA . VAL A 1 106 ? 3.153 7.102 1.275 1.00 92.62 106 VAL A CA 1
ATOM 764 C C . VAL A 1 106 ? 2.354 8.393 1.089 1.00 92.62 106 VAL A C 1
ATOM 766 O O . VAL A 1 106 ? 1.481 8.700 1.901 1.00 92.62 106 VAL A O 1
ATOM 769 N N . MET A 1 107 ? 2.597 9.139 0.008 1.00 94.38 107 MET A N 1
ATOM 770 C CA . MET A 1 107 ? 1.909 10.408 -0.251 1.00 94.38 107 MET A CA 1
ATOM 771 C C . MET A 1 107 ? 0.408 10.224 -0.485 1.00 94.38 107 MET A C 1
ATOM 773 O O . MET A 1 107 ? -0.394 10.961 0.094 1.00 94.38 107 MET A O 1
ATOM 777 N N . ILE A 1 108 ? 0.024 9.235 -1.294 1.00 95.31 108 ILE A N 1
ATOM 778 C CA . ILE A 1 108 ? -1.375 8.912 -1.589 1.00 95.31 108 ILE A CA 1
ATOM 779 C C . ILE A 1 108 ? -2.079 8.435 -0.321 1.00 95.31 108 ILE A C 1
ATOM 781 O O . ILE A 1 108 ? -3.188 8.883 -0.049 1.00 95.31 108 ILE A O 1
ATOM 785 N N . THR A 1 109 ? -1.448 7.584 0.488 1.00 93.62 109 THR A N 1
ATOM 786 C CA . THR A 1 109 ? -2.078 7.053 1.704 1.00 93.62 109 THR A CA 1
ATOM 787 C C . THR A 1 109 ? -2.232 8.130 2.777 1.00 93.62 109 THR A C 1
ATOM 789 O O . THR A 1 109 ? -3.337 8.349 3.275 1.00 93.62 109 THR A O 1
ATOM 792 N N . CYS A 1 110 ? -1.152 8.842 3.107 1.00 93.50 110 CYS A N 1
ATOM 793 C CA . CYS A 1 110 ? -1.142 9.809 4.206 1.00 93.50 110 CYS A CA 1
ATOM 794 C C . CYS A 1 110 ? -1.873 11.114 3.868 1.00 93.50 110 CYS A C 1
ATOM 796 O O . CYS A 1 110 ? -2.612 11.628 4.702 1.00 93.50 110 CYS A O 1
ATOM 798 N N . ASN A 1 111 ? -1.691 11.661 2.661 1.00 94.19 111 ASN A N 1
ATOM 799 C CA . ASN A 1 111 ? -2.310 12.940 2.292 1.00 94.19 111 ASN A CA 1
ATOM 800 C C . ASN A 1 111 ? -3.625 12.741 1.539 1.00 94.19 111 ASN A C 1
ATOM 802 O O . ASN A 1 111 ? -4.596 13.447 1.797 1.00 94.19 111 ASN A O 1
ATOM 806 N N . GLY A 1 112 ? -3.665 11.776 0.619 1.00 95.12 112 GLY A N 1
ATOM 807 C CA . GLY A 1 112 ? -4.849 11.501 -0.190 1.00 95.12 112 GLY A CA 1
ATOM 808 C C . GLY A 1 112 ? -5.940 10.797 0.611 1.00 95.12 112 GLY A C 1
ATOM 809 O O . GLY A 1 112 ? -6.974 11.388 0.907 1.00 95.12 112 GLY A O 1
ATOM 810 N N . ILE A 1 113 ? -5.712 9.533 0.970 1.00 95.38 113 ILE A N 1
ATOM 811 C CA . ILE A 1 113 ? -6.722 8.664 1.586 1.00 95.38 113 ILE A CA 1
ATOM 812 C C . ILE A 1 113 ? -7.078 9.162 2.989 1.00 95.38 113 ILE A C 1
ATOM 814 O O . ILE A 1 113 ? -8.244 9.452 3.249 1.00 95.38 113 ILE A O 1
ATOM 818 N N . VAL A 1 114 ? -6.097 9.306 3.888 1.00 93.94 114 VAL A N 1
ATOM 819 C CA . VAL A 1 114 ? -6.356 9.774 5.262 1.00 93.94 114 VAL A CA 1
ATOM 820 C C . VAL A 1 114 ? -6.930 11.195 5.259 1.00 93.94 114 VAL A C 1
ATOM 822 O O . VAL A 1 114 ? -7.923 11.445 5.944 1.00 93.94 114 VAL A O 1
ATOM 825 N N . GLY A 1 115 ? -6.382 12.104 4.447 1.00 94.12 115 GLY A N 1
ATOM 826 C CA . GLY A 1 115 ? -6.893 13.473 4.320 1.00 94.12 115 GLY A CA 1
ATOM 827 C C . GLY A 1 115 ? -8.343 13.528 3.833 1.00 94.12 115 GLY A C 1
ATOM 828 O O . GLY A 1 115 ? -9.170 14.218 4.434 1.00 94.12 115 GLY A O 1
ATOM 829 N N . LEU A 1 116 ? -8.692 12.746 2.805 1.00 95.94 116 LEU A N 1
ATOM 830 C CA . LEU A 1 116 ? -10.064 12.655 2.305 1.00 95.94 116 LEU A CA 1
ATOM 831 C C . LEU A 1 116 ? -11.012 12.057 3.351 1.00 95.94 116 LEU A C 1
ATOM 833 O O . LEU A 1 116 ? -12.113 12.573 3.542 1.00 95.94 116 LEU A O 1
ATOM 837 N N . CYS A 1 117 ? -10.587 11.013 4.065 1.00 93.25 117 CYS A N 1
ATOM 838 C CA . CYS A 1 117 ? -11.366 10.423 5.152 1.00 93.25 117 CYS A CA 1
ATOM 839 C C . CYS A 1 117 ? -11.665 11.444 6.258 1.00 93.25 117 CYS A C 1
ATOM 841 O O . CYS A 1 117 ? -12.814 11.554 6.689 1.00 93.25 117 CYS A O 1
ATOM 843 N N . LEU A 1 118 ? -10.667 12.226 6.685 1.00 92.88 118 LEU A N 1
ATOM 844 C CA . LEU A 1 118 ? -10.839 13.270 7.700 1.00 92.88 118 LEU A CA 1
ATOM 845 C C . LEU A 1 118 ? -11.743 14.406 7.214 1.00 92.88 118 LEU A C 1
ATOM 847 O O . LEU A 1 118 ? -12.615 14.852 7.964 1.00 92.88 118 LEU A O 1
ATOM 851 N N . LEU A 1 119 ? -11.579 14.843 5.962 1.00 93.94 119 LEU A N 1
ATOM 852 C CA . LEU A 1 119 ? -12.429 15.863 5.350 1.00 93.94 119 LEU A CA 1
ATOM 853 C C . LEU A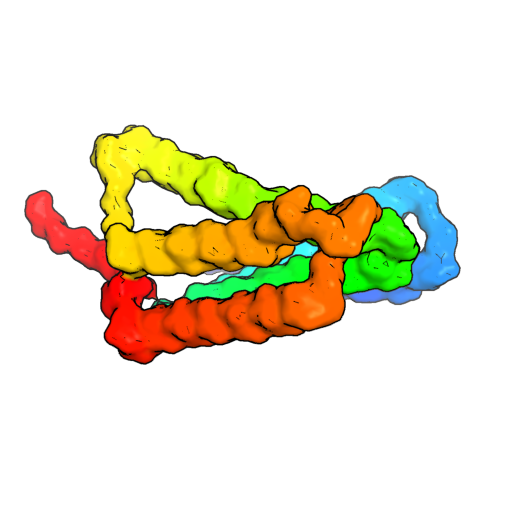 1 119 ? -13.889 15.403 5.315 1.00 93.94 119 LEU A C 1
ATOM 855 O O . LEU A 1 119 ? -14.771 16.100 5.811 1.00 93.94 119 LEU A O 1
ATOM 859 N N . VAL A 1 120 ? -14.151 14.203 4.791 1.00 94.94 120 VAL A N 1
ATOM 860 C CA . VAL A 1 120 ? -15.508 13.644 4.710 1.00 94.94 120 VAL A CA 1
ATOM 861 C C . VAL A 1 120 ? -16.105 13.428 6.102 1.00 94.94 120 VAL A C 1
ATOM 863 O O . VAL A 1 120 ? -17.278 13.740 6.314 1.00 94.94 120 VAL A O 1
ATOM 866 N N . ALA A 1 121 ? -15.323 12.928 7.064 1.00 91.56 121 ALA A N 1
ATOM 867 C CA . ALA A 1 121 ? -15.783 12.727 8.436 1.00 91.56 121 ALA A CA 1
ATOM 868 C C . ALA A 1 121 ? -16.170 14.052 9.109 1.00 91.56 121 ALA A C 1
ATOM 870 O O . ALA A 1 121 ? -17.246 14.129 9.706 1.00 91.56 121 ALA A O 1
ATOM 871 N N . SER A 1 122 ? -15.345 15.090 8.953 1.00 92.62 122 SER A N 1
ATOM 872 C CA . SER A 1 122 ? -15.569 16.417 9.540 1.00 92.62 122 SER A CA 1
ATOM 873 C C . SER A 1 122 ? -16.737 17.147 8.874 1.00 92.62 122 SER A C 1
ATOM 875 O O . S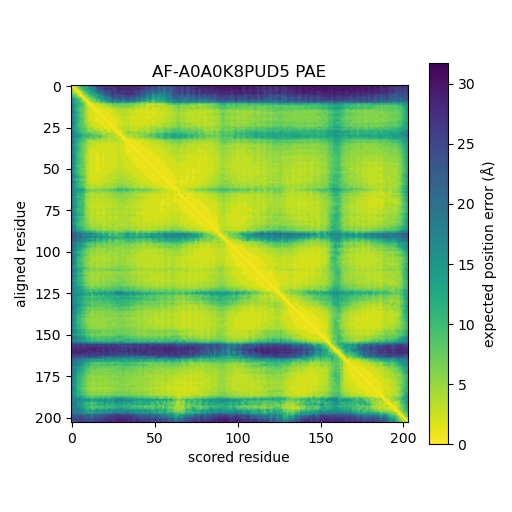ER A 1 122 ? -17.569 17.723 9.566 1.00 92.62 122 SER A O 1
ATOM 877 N N . LEU A 1 123 ? -16.881 17.046 7.547 1.00 95.12 123 LEU A N 1
ATOM 878 C CA . LEU A 1 123 ? -18.028 17.613 6.826 1.00 95.12 123 LEU A CA 1
ATOM 879 C C . LEU A 1 123 ? -19.357 16.960 7.226 1.00 95.12 123 LEU A C 1
ATOM 881 O O . LEU A 1 123 ? -20.382 17.634 7.264 1.00 95.12 123 LEU A O 1
ATOM 885 N N . ARG A 1 124 ? -19.360 15.652 7.516 1.00 91.94 124 ARG A N 1
ATOM 886 C CA . ARG A 1 124 ? -20.583 14.922 7.888 1.00 91.94 124 ARG A CA 1
ATOM 887 C C . ARG A 1 124 ? -20.929 15.001 9.374 1.00 91.94 124 ARG A C 1
ATOM 889 O O . ARG A 1 124 ? -22.109 14.956 9.704 1.00 91.94 124 ARG A O 1
ATOM 896 N N . HIS A 1 125 ? -19.935 15.070 10.261 1.00 88.75 125 HIS A N 1
ATOM 897 C CA . HIS A 1 125 ? -20.134 14.918 11.710 1.00 88.75 125 HIS A CA 1
ATOM 898 C C . HIS A 1 125 ? -19.569 16.080 12.545 1.00 88.75 125 HIS A C 1
ATOM 900 O O . HIS A 1 125 ? -19.583 16.001 13.771 1.00 88.75 125 HIS A O 1
ATOM 906 N N . GLY A 1 126 ? -19.060 17.142 11.913 1.00 88.88 126 GLY A N 1
ATOM 907 C CA . GLY A 1 126 ? -18.420 18.292 12.562 1.00 88.88 126 GLY A CA 1
ATOM 908 C C . GLY A 1 126 ? -16.984 18.006 13.004 1.00 88.88 126 GLY A C 1
ATOM 909 O O . GLY A 1 126 ? -16.067 18.741 12.647 1.00 88.88 126 GLY A O 1
ATOM 910 N N . THR A 1 127 ? -16.772 16.908 13.731 1.00 87.44 127 THR A N 1
ATOM 911 C CA . THR A 1 127 ? -15.451 16.454 14.184 1.00 87.44 127 THR A CA 1
ATOM 912 C C . THR A 1 127 ? -15.226 14.982 13.838 1.00 87.44 127 THR A C 1
ATOM 914 O O . THR A 1 127 ? -16.097 14.129 14.028 1.00 87.44 127 THR A O 1
ATOM 917 N N . ALA A 1 128 ? -14.045 14.666 13.298 1.00 86.88 128 ALA A N 1
ATOM 918 C CA . ALA A 1 128 ? -13.650 13.288 13.023 1.00 86.88 128 ALA A CA 1
ATOM 919 C C . ALA A 1 128 ? -13.302 12.572 14.339 1.00 86.88 128 ALA A C 1
ATOM 921 O O . ALA A 1 128 ? -12.364 12.962 15.030 1.00 86.88 128 ALA A O 1
ATOM 922 N N . VAL A 1 129 ? -14.051 11.521 14.682 1.00 84.56 129 VAL A N 1
ATOM 923 C CA . VAL A 1 129 ? -13.789 10.691 15.868 1.00 84.56 129 VAL A CA 1
ATOM 924 C C . VAL A 1 129 ? -13.001 9.454 15.439 1.00 84.56 129 VAL A C 1
ATOM 926 O O . VAL A 1 129 ? -13.457 8.699 14.582 1.00 84.56 129 VAL A O 1
ATOM 929 N N . PHE A 1 130 ? -11.828 9.246 16.028 1.00 85.06 130 PHE A N 1
ATOM 930 C CA . PHE A 1 130 ? -10.951 8.097 15.791 1.00 85.06 130 PHE A CA 1
ATOM 931 C C . PHE A 1 130 ? -10.196 7.752 17.081 1.00 85.06 130 PHE A C 1
ATOM 933 O O . PHE A 1 130 ? -10.223 8.536 18.027 1.00 85.06 130 PHE A O 1
ATOM 940 N N . ASN A 1 131 ? -9.539 6.590 17.133 1.00 85.56 131 ASN A N 1
ATOM 941 C CA . ASN A 1 131 ? -8.671 6.212 18.251 1.00 85.56 131 ASN A CA 1
ATOM 942 C C . ASN A 1 131 ? -7.297 6.900 18.085 1.00 85.56 131 ASN A C 1
ATOM 944 O O . ASN A 1 131 ? -6.557 6.528 17.160 1.00 85.56 131 ASN A O 1
ATOM 948 N N . PRO A 1 132 ? -6.957 7.922 18.896 1.00 85.50 132 PRO A N 1
ATOM 949 C CA . PRO A 1 132 ? -5.724 8.678 18.714 1.00 85.50 132 PRO A CA 1
ATOM 950 C C . PRO A 1 132 ? -4.478 7.866 19.078 1.00 85.50 132 PRO A C 1
ATOM 952 O O . PRO A 1 132 ? -3.433 8.077 18.465 1.00 85.50 132 PRO A O 1
ATOM 955 N N . GLU A 1 133 ? -4.574 6.913 20.006 1.00 86.62 133 GLU A N 1
ATOM 956 C CA . GLU A 1 133 ? -3.445 6.081 20.421 1.00 86.62 133 GLU A CA 1
ATOM 957 C C . GLU A 1 133 ? -2.995 5.144 19.290 1.00 86.62 133 GLU A C 1
ATOM 959 O O . GLU A 1 133 ? -1.820 5.135 18.914 1.00 86.62 133 GLU A O 1
ATOM 964 N N . GLY A 1 134 ? -3.929 4.396 18.695 1.00 86.12 134 GLY A N 1
ATOM 965 C CA . GLY A 1 134 ? -3.647 3.469 17.596 1.00 86.12 134 GLY A CA 1
ATOM 966 C C . GLY A 1 134 ? -3.270 4.193 16.304 1.00 86.12 134 GLY A C 1
ATOM 967 O O . GLY A 1 134 ? -2.288 3.840 15.645 1.00 86.12 134 GLY A O 1
ATOM 968 N N . THR A 1 135 ? -4.001 5.260 15.967 1.00 88.75 135 THR A N 1
ATOM 969 C CA . THR A 1 135 ? -3.731 6.063 14.760 1.00 88.75 135 THR A CA 1
ATOM 970 C C . THR A 1 135 ? -2.398 6.801 14.875 1.00 88.75 135 THR A C 1
ATOM 972 O O . THR A 1 135 ? -1.610 6.807 13.929 1.00 88.75 135 THR A O 1
ATOM 975 N N . GLY A 1 136 ? -2.108 7.377 16.046 1.00 90.44 136 GLY A N 1
ATOM 976 C CA . GLY A 1 136 ? -0.840 8.043 16.330 1.00 90.44 136 GLY A CA 1
ATOM 977 C C . GLY A 1 136 ? 0.344 7.082 16.248 1.00 90.44 136 GLY A C 1
ATOM 978 O O . GLY A 1 136 ? 1.345 7.410 15.615 1.00 90.44 136 GLY A O 1
ATOM 979 N N . ALA A 1 137 ? 0.215 5.869 16.797 1.00 90.56 137 ALA A N 1
ATOM 980 C CA . ALA A 1 137 ? 1.251 4.840 16.699 1.00 90.56 137 ALA A CA 1
ATOM 981 C C . ALA A 1 137 ? 1.527 4.417 15.243 1.00 90.56 137 ALA A C 1
ATOM 983 O O . ALA A 1 137 ? 2.690 4.274 14.850 1.00 90.56 137 ALA A O 1
ATOM 984 N N . ALA A 1 138 ? 0.481 4.266 14.423 1.00 90.94 138 ALA A N 1
ATOM 985 C CA . ALA A 1 138 ? 0.624 3.940 13.005 1.00 90.94 138 ALA A CA 1
ATOM 986 C C . ALA A 1 138 ? 1.318 5.070 12.225 1.00 90.94 138 ALA A C 1
ATOM 988 O O . ALA A 1 138 ? 2.302 4.820 11.527 1.00 90.94 138 ALA A O 1
ATOM 989 N N . LEU A 1 139 ? 0.870 6.320 12.396 1.00 92.88 139 LEU A N 1
ATOM 990 C CA . LEU A 1 139 ? 1.469 7.484 11.734 1.00 92.88 139 LEU A CA 1
ATOM 991 C C . LEU A 1 139 ? 2.919 7.717 12.169 1.00 92.88 139 LEU A C 1
ATOM 993 O O . LEU A 1 139 ? 3.768 7.980 11.322 1.00 92.88 139 LEU A O 1
ATOM 997 N N . ALA A 1 140 ? 3.226 7.572 13.461 1.00 94.19 140 ALA A N 1
ATOM 998 C CA . ALA A 1 140 ? 4.590 7.687 13.970 1.00 94.19 140 ALA A CA 1
ATOM 999 C C . ALA A 1 140 ? 5.512 6.619 13.366 1.00 94.19 140 ALA A C 1
ATOM 1001 O O . ALA A 1 140 ? 6.639 6.926 12.972 1.00 94.19 140 ALA A O 1
ATOM 1002 N N . THR A 1 141 ? 5.023 5.382 13.228 1.00 93.81 141 THR A N 1
ATOM 1003 C CA . THR A 1 141 ? 5.785 4.297 12.592 1.00 93.81 141 THR A CA 1
ATOM 1004 C C . THR A 1 141 ? 6.052 4.600 11.120 1.00 93.81 141 THR A C 1
ATOM 1006 O O . THR A 1 141 ? 7.202 4.539 10.689 1.00 93.81 141 THR A O 1
ATOM 1009 N N . VAL A 1 142 ? 5.025 5.000 10.360 1.00 93.19 142 VAL A N 1
ATOM 1010 C CA . VAL A 1 142 ? 5.169 5.382 8.943 1.00 93.19 142 VAL A CA 1
ATOM 1011 C C . VAL A 1 142 ? 6.130 6.560 8.782 1.00 93.19 142 VAL A C 1
ATOM 1013 O O . VAL A 1 142 ? 7.034 6.491 7.956 1.00 93.19 142 VAL A O 1
ATOM 1016 N N . ALA A 1 143 ? 5.991 7.613 9.592 1.00 93.94 143 ALA A N 1
ATOM 1017 C CA . ALA A 1 143 ? 6.872 8.780 9.553 1.00 93.94 143 ALA A CA 1
ATOM 1018 C C . ALA A 1 143 ? 8.331 8.408 9.852 1.00 93.94 143 ALA A C 1
ATOM 1020 O O . ALA A 1 143 ? 9.241 8.861 9.157 1.00 93.94 143 ALA A O 1
ATOM 1021 N N . THR A 1 144 ? 8.557 7.546 10.846 1.00 94.12 144 THR A N 1
ATOM 1022 C CA . THR A 1 144 ? 9.901 7.073 11.204 1.00 94.12 144 THR A CA 1
ATOM 1023 C C . THR A 1 144 ? 10.516 6.253 10.071 1.00 94.12 144 THR A C 1
ATOM 1025 O O . THR A 1 144 ? 11.642 6.532 9.661 1.00 94.12 144 THR A O 1
ATOM 1028 N N . LEU A 1 145 ? 9.773 5.287 9.521 1.00 92.69 145 LEU A N 1
ATOM 1029 C CA . LEU A 1 145 ? 10.240 4.446 8.415 1.00 92.69 145 LEU A CA 1
ATOM 1030 C C . LEU A 1 145 ? 10.492 5.263 7.143 1.00 92.69 145 LEU A C 1
ATOM 1032 O O . LEU A 1 145 ? 11.552 5.139 6.539 1.00 92.69 145 LEU A O 1
ATOM 1036 N N . ALA A 1 146 ? 9.578 6.160 6.771 1.00 91.94 146 ALA A N 1
ATOM 1037 C CA . ALA A 1 146 ? 9.764 7.053 5.630 1.00 91.94 146 ALA A CA 1
ATOM 1038 C C . ALA A 1 146 ? 10.990 7.960 5.824 1.00 91.94 146 ALA A C 1
ATOM 1040 O O . ALA A 1 146 ? 11.787 8.138 4.903 1.00 91.94 146 ALA A O 1
ATOM 1041 N N . THR A 1 147 ? 11.200 8.484 7.033 1.00 89.56 147 THR A N 1
ATOM 1042 C CA . THR A 1 147 ? 12.378 9.309 7.325 1.00 89.56 147 THR A CA 1
ATOM 1043 C C . THR A 1 147 ? 13.666 8.501 7.189 1.00 89.56 147 THR A C 1
ATOM 1045 O O . THR A 1 147 ? 14.585 8.940 6.502 1.00 89.56 147 THR A O 1
ATOM 1048 N N . LEU A 1 148 ? 13.736 7.309 7.787 1.00 88.56 148 LEU A N 1
ATOM 1049 C CA . LEU A 1 148 ? 14.932 6.461 7.748 1.00 88.56 148 LEU A CA 1
ATOM 1050 C C . LEU A 1 148 ? 15.235 5.914 6.347 1.00 88.56 148 LEU A C 1
ATOM 1052 O O . LEU A 1 148 ? 16.401 5.854 5.961 1.00 88.56 148 LEU A O 1
ATOM 1056 N N . SER A 1 149 ? 14.211 5.509 5.593 1.00 84.81 149 SER A N 1
ATOM 1057 C CA . SER A 1 149 ? 14.380 4.799 4.319 1.00 84.81 149 SER A CA 1
ATOM 1058 C C . SER A 1 149 ? 14.358 5.704 3.090 1.00 84.81 149 SER A C 1
ATOM 1060 O O . SER A 1 149 ? 14.936 5.334 2.072 1.00 84.81 149 SER A O 1
ATOM 1062 N N . LEU A 1 150 ? 13.699 6.865 3.154 1.00 84.31 150 LEU A N 1
ATOM 1063 C CA . LEU A 1 150 ? 13.462 7.716 1.983 1.00 84.31 150 LEU A CA 1
ATOM 1064 C C . LEU A 1 150 ? 14.088 9.111 2.116 1.00 84.31 150 LEU A C 1
ATOM 1066 O O . LEU A 1 150 ? 14.628 9.639 1.146 1.00 84.31 150 LEU A O 1
ATOM 1070 N N . VAL A 1 151 ? 14.051 9.707 3.311 1.00 85.50 151 VAL A N 1
ATOM 1071 C CA . VAL A 1 151 ? 14.559 11.073 3.537 1.00 85.50 151 VAL A CA 1
ATOM 1072 C C . VAL A 1 151 ? 16.050 11.062 3.873 1.00 85.50 151 VAL A C 1
ATOM 1074 O O . VAL A 1 151 ? 16.836 11.721 3.195 1.00 85.50 151 VAL A O 1
ATOM 1077 N N . LEU A 1 152 ? 16.454 10.282 4.880 1.00 83.50 152 LEU A N 1
ATOM 1078 C CA . LEU A 1 152 ? 17.824 10.226 5.395 1.00 83.50 152 LEU A CA 1
ATOM 1079 C C . LEU A 1 152 ? 18.881 9.922 4.315 1.00 83.50 152 LEU A C 1
ATOM 1081 O O . LEU A 1 152 ? 19.896 10.621 4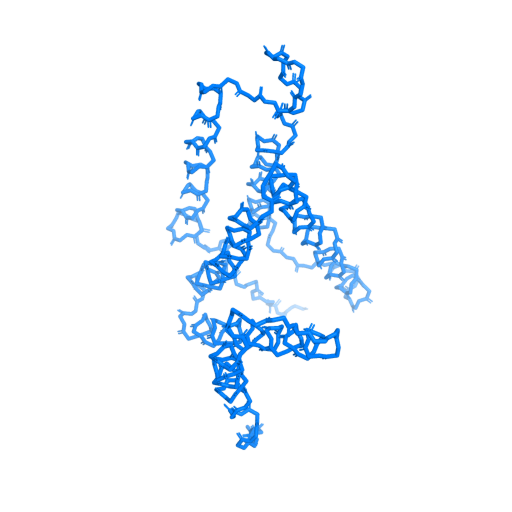.313 1.00 83.50 152 LEU A O 1
ATOM 1085 N N . PRO A 1 153 ? 18.673 8.985 3.360 1.00 77.75 153 PRO A N 1
ATOM 1086 C CA . PRO A 1 153 ? 19.654 8.721 2.302 1.00 77.75 153 PRO A CA 1
ATOM 1087 C C . PRO A 1 153 ? 19.974 9.940 1.424 1.00 77.75 153 PRO A C 1
ATOM 1089 O O . PRO A 1 153 ? 21.053 10.010 0.843 1.00 77.75 153 PRO A O 1
ATOM 1092 N N . THR A 1 154 ? 19.071 10.924 1.350 1.00 74.31 154 THR A N 1
ATOM 1093 C CA . THR A 1 154 ? 19.280 12.172 0.592 1.00 74.31 154 THR A CA 1
ATOM 1094 C C . THR A 1 154 ? 20.276 13.112 1.284 1.00 74.31 154 THR A C 1
ATOM 1096 O O . THR A 1 154 ? 20.871 13.970 0.639 1.00 74.31 154 THR A O 1
ATOM 1099 N N . PHE A 1 155 ? 20.494 12.934 2.590 1.00 70.62 155 PHE A N 1
ATOM 1100 C CA . PHE A 1 155 ? 21.391 13.755 3.406 1.00 70.62 155 PHE A CA 1
ATOM 1101 C C . PHE A 1 155 ? 22.700 13.043 3.779 1.00 70.62 155 PHE A C 1
ATOM 1103 O O . PHE A 1 155 ? 23.558 13.638 4.432 1.00 70.62 155 PHE A O 1
ATOM 1110 N N . THR A 1 156 ? 22.890 11.779 3.381 1.00 65.75 156 THR A N 1
ATOM 1111 C CA . THR A 1 156 ? 24.144 11.054 3.632 1.00 65.75 156 THR A CA 1
ATOM 1112 C C . THR A 1 156 ? 25.202 11.412 2.585 1.00 65.75 156 THR A C 1
ATOM 1114 O O . THR A 1 156 ? 25.004 11.212 1.395 1.00 65.75 156 THR A O 1
ATOM 1117 N N . THR A 1 157 ? 26.348 11.924 3.034 1.00 52.25 157 THR A N 1
ATOM 1118 C CA . THR A 1 157 ? 27.411 12.552 2.221 1.00 52.25 157 THR A CA 1
ATOM 1119 C C . THR A 1 157 ? 28.501 11.596 1.718 1.00 52.25 157 THR A C 1
ATOM 1121 O O . THR A 1 157 ? 29.578 12.035 1.320 1.00 52.25 157 THR A O 1
ATOM 1124 N N . THR A 1 158 ? 28.285 10.278 1.758 1.00 52.09 158 THR A N 1
ATOM 1125 C CA . THR A 1 158 ? 29.386 9.314 1.579 1.00 52.09 158 THR A CA 1
ATOM 1126 C C . THR A 1 158 ? 29.845 9.157 0.116 1.00 52.09 158 THR A C 1
ATOM 1128 O O . THR A 1 158 ? 31.001 8.799 -0.101 1.00 52.09 158 THR A O 1
ATOM 1131 N N . LYS A 1 159 ? 29.004 9.478 -0.884 1.00 50.44 159 LYS A N 1
ATOM 1132 C CA . LYS A 1 159 ? 29.347 9.628 -2.319 1.00 50.44 159 LYS A CA 1
ATOM 1133 C C . LYS A 1 159 ? 28.387 10.625 -3.001 1.00 50.44 159 LYS A C 1
ATOM 1135 O O . LYS A 1 159 ? 27.303 10.848 -2.468 1.00 50.44 159 LYS A O 1
ATOM 1140 N N . PRO A 1 160 ? 28.727 11.215 -4.166 1.00 43.38 160 PRO A N 1
ATOM 1141 C CA . PRO A 1 160 ? 27.775 12.010 -4.943 1.00 43.38 160 PRO A CA 1
ATOM 1142 C C . PRO A 1 160 ? 26.628 11.114 -5.442 1.00 43.38 160 PRO A C 1
ATOM 1144 O O . PRO A 1 160 ? 26.850 10.237 -6.272 1.00 43.38 160 PRO A O 1
ATOM 1147 N N . GLY A 1 161 ? 25.420 11.321 -4.915 1.00 54.84 161 GLY A N 1
ATOM 1148 C CA . GLY A 1 161 ? 24.214 10.542 -5.229 1.00 54.84 161 GLY A CA 1
ATOM 1149 C C . GLY A 1 161 ? 23.515 10.001 -3.969 1.00 54.84 161 GLY A C 1
ATOM 1150 O O . GLY A 1 161 ? 24.111 10.013 -2.895 1.00 54.84 161 GLY A O 1
ATOM 1151 N N . PRO A 1 162 ? 22.258 9.525 -4.059 1.00 54.84 162 PRO A N 1
ATOM 1152 C CA . PRO A 1 162 ? 21.516 8.930 -2.941 1.00 54.84 162 PRO A CA 1
ATOM 1153 C C . PRO A 1 162 ? 22.006 7.501 -2.640 1.00 54.84 162 PRO A C 1
ATOM 1155 O O . PRO A 1 162 ? 21.229 6.548 -2.624 1.00 54.84 162 PRO A O 1
ATOM 1158 N N . GLU A 1 163 ? 23.314 7.329 -2.446 1.00 54.28 163 GLU A N 1
ATOM 1159 C CA . GLU A 1 163 ? 23.919 6.039 -2.131 1.00 54.28 163 GLU A CA 1
ATOM 1160 C C . GLU A 1 163 ? 24.461 6.020 -0.707 1.00 54.28 163 GLU A C 1
ATOM 1162 O O . GLU A 1 163 ? 25.484 6.622 -0.378 1.00 54.28 163 GLU A O 1
ATOM 1167 N N . SER A 1 164 ? 23.791 5.255 0.147 1.00 57.44 164 SER A N 1
ATOM 1168 C CA . SER A 1 164 ? 24.275 4.960 1.489 1.00 57.44 164 SER A CA 1
ATOM 1169 C C . SER A 1 164 ? 25.388 3.898 1.449 1.00 57.44 164 SER A C 1
ATOM 1171 O O . SER A 1 164 ? 25.359 2.953 0.647 1.00 57.44 164 SER A O 1
ATOM 1173 N N . SER A 1 165 ? 26.366 4.008 2.355 1.00 72.38 165 SER A N 1
ATOM 1174 C CA . SER A 1 165 ? 27.363 2.950 2.597 1.00 72.38 165 SER A CA 1
ATOM 1175 C C . SER A 1 165 ? 26.670 1.605 2.865 1.00 72.38 165 SER A C 1
ATOM 1177 O O . SER A 1 165 ? 25.563 1.578 3.405 1.00 72.38 165 SER A O 1
ATOM 1179 N N . THR A 1 166 ? 27.307 0.477 2.532 1.00 76.06 166 THR A N 1
ATOM 1180 C CA . THR A 1 166 ? 26.782 -0.868 2.837 1.00 76.06 166 THR A CA 1
ATOM 1181 C C . THR A 1 166 ? 26.354 -0.987 4.302 1.00 76.06 166 THR A C 1
ATOM 1183 O O . THR A 1 166 ? 25.291 -1.527 4.582 1.00 76.06 166 THR A O 1
ATOM 1186 N N . VAL A 1 167 ? 27.126 -0.398 5.224 1.00 78.62 167 VAL A N 1
ATOM 1187 C CA . VAL A 1 167 ? 26.831 -0.385 6.669 1.00 78.62 167 VAL A CA 1
ATOM 1188 C C . VAL A 1 167 ? 25.580 0.438 6.999 1.00 78.62 167 VAL A C 1
ATOM 1190 O O . VAL A 1 167 ? 24.768 0.034 7.825 1.00 78.62 167 VAL A O 1
ATOM 1193 N N . GLN A 1 168 ? 25.389 1.585 6.344 1.00 77.50 168 GLN A N 1
ATOM 1194 C CA . GLN A 1 168 ? 24.203 2.425 6.544 1.00 77.50 168 GLN A CA 1
ATOM 1195 C C . GLN A 1 168 ? 22.941 1.745 6.003 1.00 77.50 168 GLN A C 1
ATOM 1197 O O . GLN A 1 168 ? 21.900 1.784 6.655 1.00 77.50 168 GLN A O 1
ATOM 1202 N N . ARG A 1 169 ? 23.036 1.078 4.844 1.00 81.81 169 ARG A N 1
ATOM 1203 C CA . ARG A 1 169 ? 21.917 0.326 4.256 1.00 81.81 169 ARG A CA 1
ATOM 1204 C C . ARG A 1 169 ? 21.493 -0.845 5.129 1.00 81.81 169 ARG A C 1
ATOM 1206 O O . ARG A 1 169 ? 20.302 -1.009 5.375 1.00 81.81 169 ARG A O 1
ATOM 1213 N N . THR A 1 170 ? 22.443 -1.642 5.617 1.00 84.31 170 THR A N 1
ATOM 1214 C CA . THR A 1 170 ? 22.127 -2.781 6.491 1.00 84.31 170 THR A CA 1
ATOM 1215 C C . THR A 1 170 ? 21.552 -2.319 7.824 1.00 84.31 170 THR A C 1
ATOM 1217 O O . THR A 1 170 ? 20.558 -2.881 8.277 1.00 84.31 170 THR A O 1
ATOM 1220 N N . PHE A 1 171 ? 22.098 -1.253 8.417 1.00 86.19 171 PHE A N 1
ATOM 1221 C CA . PHE A 1 171 ? 21.535 -0.652 9.625 1.00 86.19 171 PHE A CA 1
ATOM 1222 C C . PHE A 1 171 ? 20.101 -0.156 9.409 1.00 86.19 171 PHE A C 1
ATOM 1224 O O . PHE A 1 171 ? 19.218 -0.476 10.206 1.00 86.19 171 PHE A O 1
ATOM 1231 N N . ALA A 1 172 ? 19.851 0.592 8.330 1.00 85.88 172 ALA A N 1
ATOM 1232 C CA . ALA A 1 172 ? 18.523 1.105 8.009 1.00 85.88 172 ALA A CA 1
ATOM 1233 C C . ALA A 1 172 ? 17.519 -0.032 7.763 1.00 85.88 172 ALA A C 1
ATOM 1235 O O . ALA A 1 172 ? 16.403 0.021 8.280 1.00 85.88 172 ALA A O 1
ATOM 1236 N N . ALA A 1 173 ? 17.921 -1.084 7.042 1.00 87.44 173 ALA A N 1
ATOM 1237 C CA . ALA A 1 173 ? 17.086 -2.256 6.787 1.00 87.44 173 ALA A CA 1
ATOM 1238 C C . ALA A 1 173 ? 16.720 -3.001 8.082 1.00 87.44 173 ALA A C 1
ATOM 1240 O O . ALA A 1 173 ? 15.544 -3.265 8.330 1.00 87.44 173 ALA A O 1
ATOM 1241 N N . LEU A 1 174 ? 17.706 -3.285 8.940 1.00 92.94 174 LEU A N 1
ATOM 1242 C CA . LEU A 1 174 ? 17.475 -3.968 10.216 1.00 92.94 174 LEU A CA 1
ATOM 1243 C C . LEU A 1 174 ? 16.623 -3.122 11.164 1.00 92.94 174 LEU A C 1
ATOM 1245 O O . LEU A 1 174 ? 15.675 -3.632 11.755 1.00 92.94 174 LEU A O 1
ATOM 1249 N N . SER A 1 175 ? 16.912 -1.825 11.268 1.00 91.81 175 SER A N 1
ATOM 1250 C CA . SER A 1 175 ? 16.140 -0.904 12.108 1.00 91.81 175 SER A CA 1
ATOM 1251 C C . SER A 1 175 ? 14.692 -0.802 11.635 1.00 91.81 175 SER A C 1
ATOM 1253 O O . SER A 1 175 ? 13.776 -0.843 12.451 1.00 91.81 175 SER A O 1
ATOM 1255 N N . SER A 1 176 ? 14.472 -0.745 10.318 1.00 91.75 176 SER A N 1
ATOM 1256 C CA . SER A 1 176 ? 13.129 -0.723 9.730 1.00 91.75 176 SER A CA 1
ATOM 1257 C C . SER A 1 176 ? 12.355 -2.005 10.029 1.00 91.75 176 SER A C 1
ATOM 1259 O O . SER A 1 176 ? 11.186 -1.949 10.409 1.00 91.75 176 SER A O 1
ATOM 1261 N N . LEU A 1 177 ? 13.019 -3.162 9.929 1.00 93.50 177 LEU A N 1
ATOM 1262 C CA . LEU A 1 177 ? 12.421 -4.453 10.260 1.00 93.50 177 LEU A CA 1
ATOM 1263 C C . LEU A 1 177 ? 12.044 -4.540 11.745 1.00 93.50 177 LEU A C 1
ATOM 1265 O O . LEU A 1 177 ? 10.945 -4.984 12.074 1.00 93.50 177 LEU A O 1
ATOM 1269 N N . VAL A 1 178 ? 12.924 -4.081 12.639 1.00 95.38 178 VAL A N 1
ATOM 1270 C CA . VAL A 1 178 ? 12.667 -4.045 14.088 1.00 95.38 178 VAL A CA 1
ATOM 1271 C C . VAL A 1 178 ? 11.507 -3.106 14.418 1.00 95.38 178 VAL A C 1
ATOM 1273 O O . VAL A 1 178 ? 10.621 -3.488 15.180 1.00 95.38 178 VAL A O 1
ATOM 1276 N N . LEU A 1 179 ? 11.474 -1.908 13.827 1.00 93.44 179 LEU A N 1
ATOM 1277 C CA . LEU A 1 179 ? 10.387 -0.945 14.021 1.00 93.44 179 LEU A CA 1
ATOM 1278 C C . LEU A 1 179 ? 9.042 -1.507 13.553 1.00 93.44 179 LEU A C 1
ATOM 1280 O O . LEU A 1 179 ? 8.058 -1.426 14.289 1.00 93.44 179 LEU A O 1
ATOM 1284 N N . TYR A 1 180 ? 9.003 -2.129 12.372 1.00 92.25 180 TYR A N 1
ATOM 1285 C CA . TYR A 1 180 ? 7.789 -2.776 11.880 1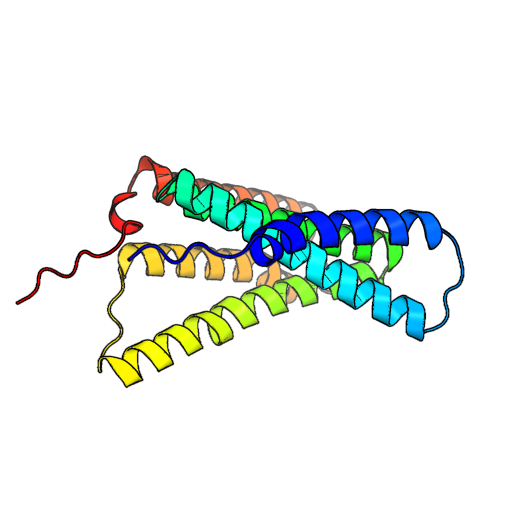.00 92.25 180 TYR A CA 1
ATOM 1286 C C . TYR A 1 180 ? 7.369 -3.949 12.775 1.00 92.25 180 TYR A C 1
ATOM 1288 O O . TYR A 1 180 ? 6.203 -4.049 13.148 1.00 92.25 180 TYR A O 1
ATOM 1296 N N . GLY A 1 181 ? 8.312 -4.793 13.202 1.00 92.88 181 GLY A N 1
ATOM 1297 C CA . GLY A 1 181 ? 8.038 -5.893 14.128 1.00 92.88 181 GLY A CA 1
ATOM 1298 C C . GLY A 1 181 ? 7.473 -5.415 15.470 1.00 92.88 181 GLY A C 1
ATOM 1299 O O . GLY A 1 181 ? 6.517 -5.997 15.982 1.00 92.88 181 GLY A O 1
ATOM 1300 N N . LEU A 1 182 ? 8.005 -4.317 16.018 1.00 92.88 182 LEU A N 1
ATOM 1301 C CA . LEU A 1 182 ? 7.495 -3.701 17.243 1.00 92.88 182 LEU A CA 1
ATOM 1302 C C . LEU A 1 182 ? 6.083 -3.131 17.054 1.00 92.88 182 LEU A C 1
ATOM 1304 O O . LEU A 1 182 ? 5.239 -3.276 17.943 1.00 92.88 182 LEU A O 1
ATOM 1308 N N . PHE A 1 183 ? 5.815 -2.510 15.903 1.00 91.81 183 PHE A N 1
ATOM 1309 C CA . PHE A 1 183 ? 4.479 -2.043 15.544 1.00 91.81 183 PHE A CA 1
ATOM 1310 C C . PHE A 1 183 ? 3.485 -3.206 15.473 1.00 91.81 183 PHE A C 1
ATOM 1312 O O . PHE A 1 183 ? 2.448 -3.153 16.134 1.00 91.81 183 PHE A O 1
ATOM 1319 N N . VAL A 1 184 ? 3.837 -4.295 14.782 1.00 91.56 184 VAL A N 1
ATOM 1320 C CA . VAL A 1 184 ? 3.009 -5.509 14.712 1.00 91.56 184 VAL A CA 1
ATOM 1321 C C . VAL A 1 184 ? 2.763 -6.080 16.112 1.00 91.56 184 VAL A C 1
ATOM 1323 O O . VAL A 1 184 ? 1.616 -6.319 16.471 1.00 91.56 184 VAL A O 1
ATOM 1326 N N . ALA A 1 185 ? 3.794 -6.218 16.952 1.00 90.38 185 ALA A N 1
ATOM 1327 C CA . ALA A 1 185 ? 3.644 -6.724 18.322 1.00 90.38 185 ALA A CA 1
ATOM 1328 C C . ALA A 1 185 ? 2.749 -5.828 19.202 1.00 90.38 185 ALA A C 1
ATOM 1330 O O . ALA A 1 185 ? 1.993 -6.314 20.051 1.00 90.38 185 ALA A O 1
ATOM 1331 N N . THR A 1 186 ? 2.821 -4.512 18.996 1.00 87.94 186 THR A N 1
ATOM 1332 C CA . THR A 1 186 ? 1.958 -3.535 19.672 1.00 87.94 186 THR A CA 1
ATOM 1333 C C . THR A 1 186 ? 0.510 -3.687 19.220 1.00 87.94 186 THR A C 1
ATOM 1335 O O . THR A 1 186 ? -0.386 -3.705 20.066 1.00 87.94 186 THR A O 1
ATOM 1338 N N . GLN A 1 187 ? 0.297 -3.873 17.917 1.00 89.12 187 GLN A N 1
ATOM 1339 C CA . GLN A 1 187 ? -1.014 -4.062 17.308 1.00 89.12 187 GLN A CA 1
ATOM 1340 C C . GLN A 1 187 ? -1.671 -5.399 17.693 1.00 89.12 187 GLN A C 1
ATOM 1342 O O . GLN A 1 187 ? -2.883 -5.440 17.891 1.00 89.12 187 GLN A O 1
ATOM 1347 N N . THR A 1 188 ? -0.907 -6.490 17.824 1.00 86.38 188 THR A N 1
ATOM 1348 C CA . THR A 1 188 ? -1.466 -7.840 18.039 1.00 86.38 188 THR A CA 1
ATOM 1349 C C . THR A 1 188 ? -1.508 -8.293 19.491 1.00 86.38 188 THR A C 1
ATOM 1351 O O . THR A 1 188 ? -2.405 -9.054 19.854 1.00 86.38 188 THR A O 1
ATOM 1354 N N . VAL A 1 189 ? -0.544 -7.881 20.321 1.00 84.94 189 VAL A N 1
ATOM 1355 C CA . VAL A 1 189 ? -0.405 -8.386 21.698 1.00 84.94 189 VAL A CA 1
ATOM 1356 C C . VAL A 1 189 ? -0.585 -7.270 22.713 1.00 84.94 189 VAL A C 1
ATOM 1358 O O . VAL A 1 189 ? -1.493 -7.327 23.537 1.00 84.94 189 VAL A O 1
ATOM 1361 N N . ARG A 1 190 ? 0.298 -6.265 22.682 1.00 76.12 190 ARG A N 1
ATOM 1362 C CA . ARG A 1 190 ? 0.512 -5.392 23.846 1.00 76.12 190 ARG A CA 1
ATOM 1363 C C . ARG A 1 190 ? -0.568 -4.326 24.028 1.00 76.12 190 ARG A C 1
ATOM 1365 O O . ARG A 1 190 ? -0.908 -4.021 25.163 1.00 76.12 190 ARG A O 1
ATOM 1372 N N . HIS A 1 191 ? -1.088 -3.767 22.938 1.00 81.38 191 HIS A N 1
ATOM 1373 C CA . HIS A 1 191 ? -2.072 -2.681 22.974 1.00 81.38 191 HIS A CA 1
ATOM 1374 C C . HIS A 1 191 ? -3.171 -2.885 21.929 1.00 81.38 191 HIS A C 1
ATOM 1376 O O . HIS A 1 191 ? -3.618 -1.938 21.285 1.00 81.38 191 HIS A O 1
ATOM 1382 N N . ARG A 1 192 ? -3.613 -4.137 21.755 1.00 80.00 192 ARG A N 1
ATOM 1383 C CA . ARG A 1 192 ? -4.630 -4.513 20.761 1.00 80.00 192 ARG A CA 1
ATOM 1384 C C . ARG A 1 192 ? -5.902 -3.660 20.853 1.00 80.00 192 ARG A C 1
ATOM 1386 O O . ARG A 1 192 ? -6.512 -3.373 19.832 1.00 80.00 192 ARG A O 1
ATOM 1393 N N . ASP A 1 193 ? -6.271 -3.228 22.061 1.00 77.31 193 ASP A N 1
ATOM 1394 C CA . ASP A 1 193 ? -7.505 -2.482 22.319 1.00 77.31 193 ASP A CA 1
ATOM 1395 C C . ASP A 1 193 ? -7.482 -1.079 21.680 1.00 77.31 193 ASP A C 1
ATOM 1397 O O . ASP A 1 193 ? -8.536 -0.514 21.401 1.00 77.31 193 ASP A O 1
ATOM 1401 N N . TYR A 1 194 ? -6.296 -0.543 21.359 1.00 78.31 194 TYR A N 1
ATOM 1402 C CA . TYR A 1 194 ? -6.145 0.708 20.602 1.00 78.31 194 TYR A CA 1
ATOM 1403 C C . TYR A 1 194 ? -6.443 0.553 19.105 1.00 78.31 194 TYR A C 1
ATOM 1405 O O . TYR A 1 194 ? -6.610 1.543 18.396 1.00 78.31 194 TYR A O 1
ATOM 1413 N N . PHE A 1 195 ? -6.508 -0.684 18.615 1.00 77.06 195 PHE A N 1
ATOM 1414 C CA . PHE A 1 195 ? -6.735 -1.010 17.207 1.00 77.06 195 PHE A CA 1
ATOM 1415 C C . PHE A 1 195 ? -8.096 -1.671 16.971 1.00 77.06 195 PHE A C 1
ATOM 1417 O O . PHE A 1 195 ? -8.336 -2.178 15.879 1.00 77.06 195 PHE A O 1
ATOM 1424 N N . LEU A 1 196 ? -8.970 -1.671 17.983 1.00 78.19 196 LEU A N 1
ATOM 1425 C CA . LEU A 1 196 ? -10.355 -2.115 17.866 1.00 78.19 196 LEU A CA 1
ATOM 1426 C C . LEU A 1 196 ? -11.285 -0.930 17.551 1.00 78.19 196 LEU A C 1
ATOM 1428 O O . LEU A 1 196 ? -10.966 0.216 17.892 1.00 78.19 196 LEU A O 1
ATOM 1432 N N . PRO A 1 197 ? -12.458 -1.173 16.937 1.00 74.00 197 PRO A N 1
ATOM 1433 C CA . PRO A 1 197 ? -13.381 -0.108 16.585 1.00 74.00 197 PRO A CA 1
ATOM 1434 C C . PRO A 1 197 ? -13.906 0.584 17.841 1.00 74.00 197 PRO A C 1
ATOM 1436 O O . PRO A 1 197 ? -14.313 -0.062 18.807 1.00 74.00 197 PRO A O 1
ATOM 1439 N N . ILE A 1 198 ? -13.961 1.913 17.804 1.00 72.38 198 ILE A N 1
ATOM 1440 C CA . ILE A 1 198 ? -14.591 2.699 18.863 1.00 72.38 198 ILE A CA 1
ATOM 1441 C C . ILE A 1 198 ? -16.110 2.487 18.832 1.00 72.38 198 ILE A C 1
ATOM 1443 O O . ILE A 1 198 ? -16.815 2.963 17.940 1.00 72.38 198 ILE A O 1
ATOM 1447 N N . THR A 1 199 ? -16.645 1.768 19.817 1.00 63.28 199 THR A N 1
ATOM 1448 C CA . THR A 1 199 ? -18.094 1.640 19.982 1.00 63.28 199 THR A CA 1
ATOM 1449 C C . THR A 1 199 ? -18.645 2.989 20.429 1.00 63.28 199 THR A C 1
ATOM 1451 O O . THR A 1 199 ? -18.356 3.461 21.528 1.00 63.28 199 THR A O 1
ATOM 1454 N N . ARG A 1 200 ? -19.441 3.644 19.579 1.00 56.62 200 ARG A N 1
ATOM 1455 C CA . ARG A 1 200 ? -20.175 4.852 19.972 1.00 56.62 200 ARG A CA 1
ATOM 1456 C C . ARG A 1 200 ? -21.228 4.444 21.007 1.00 56.62 200 ARG A C 1
ATOM 1458 O O . ARG A 1 200 ? -22.293 3.954 20.639 1.00 56.62 200 ARG A O 1
ATOM 1465 N N . THR A 1 201 ? -20.952 4.633 22.293 1.00 46.19 201 THR A N 1
ATOM 1466 C CA . THR A 1 201 ? -22.021 4.647 23.296 1.00 46.19 201 THR A CA 1
ATOM 1467 C C . THR A 1 201 ? -22.839 5.901 23.028 1.00 46.19 201 THR A C 1
ATOM 1469 O O . THR A 1 201 ? -22.359 7.010 23.255 1.00 46.19 201 THR A O 1
ATOM 1472 N N . ALA A 1 202 ? -24.031 5.730 22.455 1.00 42.25 202 ALA A N 1
ATOM 1473 C CA . ALA A 1 202 ? -24.962 6.826 22.234 1.00 42.25 202 ALA A CA 1
ATOM 1474 C C . ALA A 1 202 ? -25.241 7.522 23.577 1.00 42.25 202 ALA A C 1
ATOM 1476 O O . ALA A 1 202 ? -25.717 6.889 24.520 1.00 42.25 202 ALA A O 1
ATOM 1477 N N . ARG A 1 203 ? -24.897 8.806 23.656 1.00 36.47 203 ARG A N 1
ATOM 1478 C CA . ARG A 1 203 ? -25.458 9.759 24.611 1.00 36.47 203 ARG A CA 1
ATOM 1479 C C . ARG A 1 203 ? -26.241 10.789 23.826 1.00 36.47 203 ARG A C 1
ATOM 1481 O O . ARG A 1 203 ? -25.761 11.145 22.725 1.00 36.47 203 ARG A O 1
#

InterPro domains:
  IPR004837 Sodium/calcium exchanger membrane region [PF01699] (34-188)
  IPR052946 Alkaline pH Cation Antiporter [PTHR37958] (9-200)

pLDDT: mean 84.77, std 13.73, range [35.69, 95.94]

Foldseek 3Di:
DDPPDDPVVVVLLVVLVVVLVVLCVVCPPDDDDPVSVVVNVVSVVSNLVSQLVVLQVVLVVVDPDVSVVSSVVSNVVVLVVVLVVQPVPVDPVSVVVSLVSVVVVLCCVVCNVVVVVQVVCCVVPVGRDALCVLVVLVVVLSVVLCCLPPVVLVVDPPDPDSDDDPVSVVVSVVVNVVSVVVNVCCCPPVPVVSGDDDDPPDD

Mean predicted aligned error: 7.95 Å

Radius of gyration: 20.82 Å; Cα contacts (8 Å, |Δi|>4): 128; chains: 1; bounding box: 62×35×55 Å

Solvent-accessible surface area (backbone atoms only — not comparable to full-atom values): 11320 Å² total; per-residue (Å²): 134,84,79,80,76,54,70,68,78,66,41,50,52,56,49,36,42,51,49,37,54,53,49,48,68,75,49,60,96,55,94,69,57,70,71,56,51,54,50,49,53,53,36,48,52,47,24,51,54,26,51,52,50,52,31,48,56,50,14,67,72,66,32,80,52,60,11,58,52,49,33,51,52,49,52,49,51,54,51,49,52,54,39,50,52,43,38,74,73,41,56,85,59,13,60,56,52,41,53,52,49,54,52,48,51,50,48,44,46,62,56,45,51,48,42,50,52,47,51,54,36,24,75,74,61,72,57,64,85,76,55,64,68,34,52,47,51,51,51,52,51,51,53,50,45,46,38,58,71,63,51,46,36,71,73,43,82,84,45,99,56,76,48,61,54,75,68,54,47,52,50,46,52,52,52,45,51,50,53,52,51,52,50,50,46,34,43,71,65,78,45,34,77,42,59,50,84,83,78,79,76,86,126

Organism: Streptomyces azureus (NCBI:txid146537)

Sequence (203 aa):
MIARRGPLTAQWTTLVPSLAAVLLVFTWGRDLPAAVVALMTLVLAGAVLAAVHHAEVVARRVGEPFGCLVLAIAVTIIEVALIVTLMADGGDKGSTLARDTVFAAVMITCNGIVGLCLLVASLRHGTAVFNPEGTGAALATVATLATLSLVLPTFTTTKPGPESSTVQRTFAALSSLVLYGLFVATQTVRHRDYFLPITRTAR

Nearest PDB structures (foldseek):
  5abf-assembly1_A  TM=5.113E-01  e=9.957E+00  Bacteroides thetaiotaomicron
  5abh-assembly1_A  TM=4.225E-01  e=6.544E+00  Bacteroides thetaiotaomicron
  5abg-assembly1_A  TM=4.224E-01  e=8.966E+00  Bacteroides thetaiotaomicron
  4um2-assembly1_A  TM=3.244E-01  e=6.210E+00  Homo sapiens

Secondary structure (DSSP, 8-state):
------HHHHHHHHHHHHHHHHHHHHHTT----HHHHHHHHHHHHHHHHHHHHHHHHHHHHH-TTHHHHHHHHHHHHHHHHHHHHHHHHSHHHHHHHHHHHHHHHHHIIIIIIHHHHHHHHHHHHSS----HHHHHHHHHHHHHHHIIIIIGGGT--SSSSS---HHHHHHHHHHHHHHHHHHHHIIIIISGGGGS-------